Protein AF-A0AAJ6XM00-F1 (afdb_monomer)

InterPro domains:
  IPR003245 Phytocyanin domain [PF02298] (102-185)
  IPR003245 Phytocyanin domain [PS51485] (92-193)
  IPR008972 Cupredoxin [G3DSA:2.60.40.420] (90-197)
  IPR008972 Cupredoxin [SSF49503] (90-191)
  IPR028871 Blue (type 1) copper protein, binding site [PS00196] (169-185)
  IPR039391 Phytocyanin-like [PTHR33021] (90-208)
  IPR041845 Mavicyanin [cd11014] (92-192)

Radius of gyration: 43.4 Å; Cα contacts (8 Å, |Δi|>4): 226; chains: 1; bounding box: 78×92×124 Å

Foldseek 3Di:
DDDDPDDPDDDDDDDPPDPVVVVVVVVVVVVVVVVVVVPDDPPDVVPVVVVPDPPVCVVVVVVVVVVVVVVVVVVVVVVVVVVVPDDDDDAAEAQQQPPVFQFLPLPDQQAVVQVVDAAAAFHKYWGAADLVQWWKFWADPVCLVVVPRPDGPDIGRPRGDMDGRHDAAKIKMATNHPCSSVSNSIHIHGYDHDDPPPPDDDDDDDDDDDDDDDDDDDDDDDDDDDDDDDDDDDDD

Solvent-accessible surface area (backbone atoms only — not comparable to full-atom values): 15067 Å² total; per-residue (Å²): 144,78,87,78,96,78,67,85,73,89,80,84,84,89,74,97,75,55,80,66,61,62,53,52,57,57,51,54,52,52,51,55,52,52,57,53,61,74,66,60,71,87,72,55,80,75,62,64,64,66,80,73,52,59,80,83,47,53,65,54,53,52,50,51,50,51,50,52,51,50,50,50,51,51,51,52,52,50,53,53,51,54,55,72,70,52,77,85,84,78,65,51,78,42,53,43,57,57,95,75,24,54,58,52,82,69,85,59,61,37,60,64,59,38,71,76,55,87,46,31,61,56,17,33,41,34,40,37,38,62,45,92,75,43,41,44,27,34,35,52,70,70,30,52,77,69,57,50,60,86,78,48,80,42,79,46,62,79,29,67,39,76,46,72,36,76,57,75,44,78,46,32,37,31,27,63,44,90,65,28,28,80,52,47,23,40,39,64,44,65,23,41,81,77,74,81,72,76,71,75,76,85,75,82,79,86,75,87,84,83,91,80,84,90,86,88,83,83,90,82,83,89,88,88,90,88,86,82,95,80,90,83,86,83,85,130

Sequence (236 aa):
MDYVKKNIQIRKSVSLKNPDYIRTINTGYLRRFISQIHSSKPKNSLSVLSLYAPAFLQPIFIVFRAIMANLRKTILAVSFLATALCGVSMATVYQVGDSAGWTSMGQVDYQDWAANKNFHGGDSLVFNYNNQFHNVKQVTHQDFESCNATSPIATYTNGSDTVTLEKLGHFYFICGYPGHCQAGQKIDILVTPATSKLSPAPLSQISPSSASTLSSSNLSWASGVLLAICLSGFCY

pLDDT: mean 73.36, std 23.85, range [32.28, 98.88]

Organism: Populus euphratica (NCBI:txid75702)

Secondary structure (DSSP, 8-state):
-------S-----S----HHHHHHHHHHHHHHHHHHHHH---S-HHHHTTTTS-TTTHHHHHHHHHHHHHHHHHHHHHHHHHHHHS--PPPPEEETTTTT-S-SSS---HHHHHHT--EETT-EEEEE--TTT--EEEE-HHHHHHT--SS-SEEE-SSEEEEE--SSEEEEEE--STTTTTTT-EEEEEEE------PPP------------------------------S----

Structure (mmCIF, N/CA/C/O backbone):
data_AF-A0AAJ6XM00-F1
#
_entry.id   AF-A0AAJ6XM00-F1
#
loop_
_atom_site.group_PDB
_atom_site.id
_atom_site.type_symbol
_atom_site.label_atom_id
_atom_site.label_alt_id
_atom_site.label_comp_id
_atom_site.label_asym_id
_atom_site.label_entity_id
_atom_site.label_seq_id
_atom_site.pdbx_PDB_ins_code
_atom_site.Cartn_x
_atom_site.Cartn_y
_atom_site.Cartn_z
_atom_site.occupancy
_atom_site.B_iso_or_equiv
_atom_site.auth_seq_id
_atom_site.auth_comp_id
_atom_site.auth_asym_id
_atom_site.auth_atom_id
_atom_site.pdbx_PDB_model_num
ATOM 1 N N . MET A 1 1 ? -58.245 39.992 106.323 1.00 44.84 1 MET A N 1
ATOM 2 C CA . MET A 1 1 ? -58.512 38.898 107.271 1.00 44.84 1 MET A CA 1
ATOM 3 C C . MET A 1 1 ? -58.334 37.547 106.609 1.00 44.84 1 MET A C 1
ATOM 5 O O . MET A 1 1 ? -59.268 37.025 106.032 1.00 44.84 1 MET A O 1
ATOM 9 N N . ASP A 1 2 ? -57.182 36.903 106.645 1.00 48.53 2 ASP A N 1
ATOM 10 C CA . ASP A 1 2 ? -55.802 37.327 106.859 1.00 48.53 2 ASP A CA 1
ATOM 11 C C . ASP A 1 2 ? -54.976 36.039 106.917 1.00 48.53 2 ASP A C 1
ATOM 13 O O . ASP A 1 2 ? -55.429 35.023 107.434 1.00 48.53 2 ASP A O 1
ATOM 17 N N . TYR A 1 3 ? -53.727 36.163 106.481 1.00 34.53 3 TYR A N 1
ATOM 18 C CA . TYR A 1 3 ? -52.585 35.417 107.000 1.00 34.53 3 TYR A CA 1
ATOM 19 C C . TYR A 1 3 ? -52.225 34.032 106.401 1.00 34.53 3 TYR A C 1
ATOM 21 O O . TYR A 1 3 ? -52.836 33.010 106.680 1.00 34.53 3 TYR A O 1
ATOM 29 N N . VAL A 1 4 ? -51.049 34.037 105.735 1.00 46.56 4 VAL A N 1
ATOM 30 C CA . VAL A 1 4 ? -50.050 32.945 105.581 1.00 46.56 4 VAL A CA 1
ATOM 31 C C . VAL A 1 4 ? -50.289 31.985 104.390 1.00 46.56 4 VAL A C 1
ATOM 33 O O . VAL A 1 4 ? -51.011 31.016 104.519 1.00 46.56 4 VAL A O 1
ATOM 36 N N . LYS A 1 5 ? -49.694 32.069 103.183 1.00 53.28 5 LYS A N 1
ATOM 37 C CA . LYS A 1 5 ? -48.451 32.688 102.665 1.00 53.28 5 LYS A CA 1
ATOM 38 C C . LYS A 1 5 ? -47.251 32.598 103.612 1.00 53.28 5 LYS A C 1
ATOM 40 O O . LYS A 1 5 ? -46.681 33.610 104.004 1.00 53.28 5 LYS A O 1
ATOM 45 N N . LYS A 1 6 ? -46.860 31.375 103.983 1.00 46.22 6 LYS A N 1
ATOM 46 C CA . LYS A 1 6 ? -45.544 31.076 104.574 1.00 46.22 6 LYS A CA 1
ATOM 47 C C . LYS A 1 6 ? -45.287 29.571 104.526 1.00 46.22 6 LYS A C 1
ATOM 49 O O . LYS A 1 6 ? -46.193 28.791 104.786 1.00 46.22 6 LYS A O 1
ATOM 54 N N . ASN A 1 7 ? -44.041 29.217 104.229 1.00 36.25 7 ASN A N 1
ATOM 55 C CA . ASN A 1 7 ? -43.418 27.891 104.353 1.00 36.25 7 ASN A CA 1
ATOM 56 C C . ASN A 1 7 ? -43.187 27.105 103.050 1.00 36.25 7 ASN A C 1
ATOM 58 O O . ASN A 1 7 ? -42.886 25.918 103.072 1.00 36.25 7 ASN A O 1
ATOM 62 N N . ILE A 1 8 ? -43.120 27.827 101.926 1.00 48.31 8 ILE A N 1
ATOM 63 C CA . ILE A 1 8 ? -41.886 27.791 101.120 1.00 48.31 8 ILE A CA 1
ATOM 64 C C . ILE A 1 8 ? -40.797 28.463 101.976 1.00 48.31 8 ILE A C 1
ATOM 66 O O . ILE A 1 8 ? -41.063 29.543 102.503 1.00 48.31 8 ILE A O 1
ATOM 70 N N . GLN A 1 9 ? -39.603 27.853 102.070 1.00 39.31 9 GLN A N 1
ATOM 71 C CA . GLN A 1 9 ? -38.507 28.107 103.040 1.00 39.31 9 GLN A CA 1
ATOM 72 C C . GLN A 1 9 ? -38.760 27.328 104.353 1.00 39.31 9 GLN A C 1
ATOM 74 O O . GLN A 1 9 ? -39.794 27.514 104.971 1.00 39.31 9 GLN A O 1
ATOM 79 N N . ILE A 1 10 ? -37.904 26.437 104.872 1.00 37.50 10 ILE A N 1
ATOM 80 C CA . ILE A 1 10 ? -36.479 26.603 105.203 1.00 37.50 10 ILE A CA 1
ATOM 81 C C . ILE A 1 10 ? -35.834 25.203 105.420 1.00 37.50 10 ILE A C 1
ATOM 83 O O . ILE A 1 10 ? -36.462 24.312 105.983 1.00 37.50 10 ILE A O 1
ATOM 87 N N . ARG A 1 11 ? -34.537 25.103 105.066 1.00 45.91 11 ARG A N 1
ATOM 88 C CA . ARG A 1 11 ? -33.510 24.042 105.276 1.00 45.91 11 ARG A CA 1
ATOM 89 C C . ARG A 1 11 ? -33.264 23.086 104.095 1.00 45.91 11 ARG A C 1
ATOM 9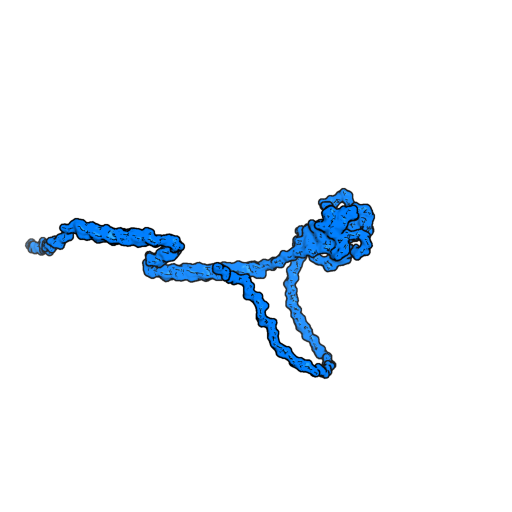1 O O . ARG A 1 11 ? -33.491 21.890 104.175 1.00 45.91 11 ARG A O 1
ATOM 98 N N . LYS A 1 12 ? -32.855 23.577 102.919 1.00 42.84 12 LYS A N 1
ATOM 99 C CA . LYS A 1 12 ? -31.436 23.722 102.496 1.00 42.84 12 LYS A CA 1
ATOM 100 C C . LYS A 1 12 ? -30.345 23.422 103.548 1.00 42.84 12 LYS A C 1
ATOM 102 O O . LYS A 1 12 ? -30.422 23.862 104.688 1.00 42.84 12 LYS A O 1
ATOM 107 N N . SER A 1 13 ? -29.253 22.836 103.044 1.00 44.47 13 SER A N 1
ATOM 108 C CA . SER A 1 13 ? -27.861 22.859 103.538 1.00 44.47 13 SER A CA 1
ATOM 109 C C . SER A 1 13 ? -27.383 21.799 104.546 1.00 44.47 13 SER A C 1
ATOM 111 O O . SER A 1 13 ? -27.153 22.090 105.710 1.00 44.47 13 SER A O 1
ATOM 113 N N . VAL A 1 14 ? -27.051 20.612 104.025 1.00 47.00 14 VAL A N 1
ATOM 114 C CA . VAL A 1 14 ? -25.787 19.918 104.350 1.00 47.00 14 VAL A CA 1
ATOM 115 C C . VAL A 1 14 ? -25.099 19.638 103.005 1.00 47.00 14 VAL A C 1
ATOM 117 O O . VAL A 1 14 ? -25.478 18.744 102.266 1.00 47.00 14 VAL A O 1
ATOM 120 N N . SER A 1 15 ? -24.415 20.646 102.468 1.00 41.31 15 SER A N 1
ATOM 121 C CA . SER A 1 15 ? -22.947 20.744 102.453 1.00 41.31 15 SER A CA 1
ATOM 122 C C . SER A 1 15 ? -22.282 20.019 101.268 1.00 41.31 15 SER A C 1
ATOM 124 O O . SER A 1 15 ? -21.417 19.167 101.424 1.00 41.31 15 SER A O 1
ATOM 126 N N . LEU A 1 16 ? -22.630 20.452 100.049 1.00 47.09 16 LEU A N 1
ATOM 127 C CA . LEU A 1 16 ? -21.717 20.454 98.898 1.00 47.09 16 LEU A CA 1
ATOM 128 C C . LEU A 1 16 ? -20.691 21.587 99.103 1.00 47.09 16 LEU A C 1
ATOM 130 O O . LEU A 1 16 ? -20.734 22.616 98.434 1.00 47.09 16 LEU A O 1
ATOM 134 N N . LYS A 1 17 ? -19.826 21.457 100.110 1.00 45.97 17 LYS A N 1
ATOM 135 C CA . LYS A 1 17 ? -18.728 22.398 100.387 1.00 45.97 17 LYS A CA 1
ATOM 136 C C . LYS A 1 17 ? -17.449 21.633 100.712 1.00 45.97 17 LYS A C 1
ATOM 138 O O . LYS A 1 17 ? -16.824 21.853 101.740 1.00 45.97 17 LYS A O 1
ATOM 143 N N . ASN A 1 18 ? -17.053 20.740 99.810 1.00 37.59 18 ASN A N 1
ATOM 144 C CA . ASN A 1 18 ? -15.669 20.295 99.764 1.00 37.59 18 ASN A CA 1
ATOM 145 C C . ASN A 1 18 ? -15.106 20.527 98.346 1.00 37.59 18 ASN A C 1
ATOM 147 O O . ASN A 1 18 ? -15.470 19.786 97.427 1.00 37.59 18 ASN A O 1
ATOM 151 N N . PRO A 1 19 ? -14.282 21.573 98.128 1.00 51.53 19 PRO A N 1
ATOM 152 C CA . PRO A 1 19 ? -13.712 21.879 96.813 1.00 51.53 19 PRO A CA 1
ATOM 153 C C . PRO A 1 19 ? -12.776 20.777 96.280 1.00 51.53 19 PRO A C 1
ATOM 155 O O . PRO A 1 19 ? -12.539 20.725 95.071 1.00 51.53 19 PRO A O 1
ATOM 158 N N . ASP A 1 20 ? -12.325 19.847 97.128 1.00 51.41 20 ASP A N 1
ATOM 159 C CA . ASP A 1 20 ? -11.473 18.723 96.719 1.00 51.41 20 ASP A CA 1
ATOM 160 C C . ASP A 1 20 ? -12.256 17.555 96.093 1.00 51.41 20 ASP A C 1
ATOM 162 O O . ASP A 1 20 ? -11.718 16.800 95.275 1.00 51.41 20 ASP A O 1
ATOM 166 N N . TYR A 1 21 ? -13.560 17.438 96.373 1.00 43.81 21 TYR A N 1
ATOM 167 C CA . TYR A 1 21 ? -14.388 16.358 95.823 1.00 43.81 21 TYR A CA 1
ATOM 168 C C . TYR A 1 21 ? -14.750 16.592 94.344 1.00 43.81 21 TYR A C 1
ATOM 170 O O . TYR A 1 21 ? -14.670 15.680 93.523 1.00 43.81 21 TYR A O 1
ATOM 178 N N . ILE A 1 22 ? -15.049 17.838 93.957 1.00 48.94 22 ILE A N 1
ATOM 179 C CA . ILE A 1 22 ? -15.366 18.194 92.559 1.00 48.94 22 ILE A CA 1
ATOM 180 C C . ILE A 1 22 ? -14.096 18.250 91.686 1.00 48.94 22 ILE A C 1
ATOM 182 O O . ILE A 1 22 ? -14.141 17.924 90.496 1.00 48.94 22 ILE A O 1
ATOM 186 N N . ARG A 1 23 ? -12.935 18.583 92.269 1.00 49.94 23 ARG A N 1
ATOM 187 C CA . ARG A 1 23 ? -11.647 18.601 91.552 1.00 49.94 23 ARG A CA 1
ATOM 188 C C . ARG A 1 23 ? -11.161 17.192 91.181 1.00 49.94 23 ARG A C 1
ATOM 190 O O . ARG A 1 23 ? -10.589 17.011 90.105 1.00 49.94 23 ARG A O 1
ATOM 197 N N . THR A 1 24 ? -11.440 16.192 92.015 1.00 50.72 24 THR A N 1
ATOM 198 C CA . THR A 1 24 ? -10.990 14.803 91.803 1.00 50.72 24 THR A CA 1
ATOM 199 C C . THR A 1 24 ? -11.795 14.079 90.714 1.00 50.72 24 THR A C 1
ATOM 201 O O . THR A 1 24 ? -11.227 13.337 89.911 1.00 50.72 24 THR A O 1
ATOM 204 N N . ILE A 1 25 ? -13.101 14.353 90.599 1.00 52.31 25 ILE A N 1
ATOM 205 C CA . ILE A 1 25 ? -13.968 13.731 89.580 1.00 52.31 25 ILE A CA 1
ATOM 206 C C . ILE A 1 25 ? -13.664 14.289 88.180 1.00 52.31 25 ILE A C 1
ATOM 208 O O . ILE A 1 25 ? -13.526 13.522 87.226 1.00 52.31 25 ILE A O 1
ATOM 212 N N . ASN A 1 26 ? -13.469 15.608 88.058 1.00 51.19 26 ASN A N 1
ATOM 213 C CA . ASN A 1 26 ? -13.170 16.236 86.766 1.00 51.19 26 ASN A CA 1
ATOM 214 C C . ASN A 1 26 ? -11.767 15.902 86.238 1.00 51.19 26 ASN A C 1
ATOM 216 O O . ASN A 1 26 ? -11.587 15.766 85.034 1.00 51.19 26 ASN A O 1
ATOM 220 N N . THR A 1 27 ? -10.762 15.731 87.098 1.00 56.62 27 THR A N 1
ATOM 221 C CA . THR A 1 27 ? -9.387 15.459 86.636 1.00 56.62 27 THR A CA 1
ATOM 222 C C . THR A 1 27 ? -9.139 13.982 86.329 1.00 56.62 27 THR A C 1
ATOM 224 O O . THR A 1 27 ? -8.449 13.677 85.357 1.00 56.62 27 THR A O 1
ATOM 227 N N . GLY A 1 28 ? -9.729 13.053 87.089 1.00 56.75 28 GLY A N 1
ATOM 228 C CA . GLY A 1 28 ? -9.565 11.613 86.859 1.00 56.75 28 GLY A CA 1
ATOM 229 C C . GLY A 1 28 ? -10.284 11.112 85.604 1.00 56.75 28 GLY A C 1
ATOM 230 O O . GLY A 1 28 ? -9.716 10.333 84.834 1.00 56.75 28 GLY A O 1
ATOM 231 N N . TYR A 1 29 ? -11.509 11.591 85.365 1.00 57.03 29 TYR A N 1
ATOM 232 C CA . TYR A 1 29 ? -12.313 11.170 84.217 1.00 57.03 29 TYR A CA 1
ATOM 233 C C . TYR A 1 29 ? -11.761 11.743 82.908 1.00 57.03 29 TYR A C 1
ATOM 235 O O . TYR A 1 29 ? -11.543 11.005 81.949 1.00 57.03 29 TYR A O 1
ATOM 243 N N . LEU A 1 30 ? -11.419 13.035 82.899 1.00 59.28 30 LEU A N 1
ATOM 244 C CA . LEU A 1 30 ? -10.865 13.704 81.723 1.00 59.28 30 LEU A CA 1
ATOM 245 C C . LEU A 1 30 ? -9.462 13.178 81.373 1.00 59.28 30 LEU A C 1
ATOM 247 O O . LEU A 1 30 ? -9.158 12.980 80.200 1.00 59.28 30 LEU A O 1
ATOM 251 N N . ARG A 1 31 ? -8.623 12.860 82.372 1.00 63.94 31 ARG A N 1
ATOM 252 C CA . ARG A 1 31 ? -7.288 12.279 82.137 1.00 63.94 31 ARG A CA 1
ATOM 253 C C . ARG A 1 31 ? -7.371 10.847 81.590 1.00 63.94 31 ARG A C 1
ATOM 255 O O . ARG A 1 31 ? -6.599 10.508 80.696 1.00 63.94 31 ARG A O 1
ATOM 262 N N . ARG A 1 32 ? -8.325 10.024 82.052 1.00 62.31 32 ARG A N 1
ATOM 263 C CA . ARG A 1 32 ? -8.580 8.692 81.463 1.00 62.31 32 ARG A CA 1
ATOM 264 C C . ARG A 1 32 ? -9.149 8.786 80.046 1.00 62.31 32 ARG A C 1
ATOM 266 O O . ARG A 1 32 ? -8.755 7.997 79.193 1.00 62.31 32 ARG A O 1
ATOM 273 N N . PHE A 1 33 ? -10.003 9.772 79.780 1.00 62.88 33 PHE A N 1
ATOM 274 C CA . PHE A 1 33 ? -10.585 10.005 78.458 1.00 62.88 33 PHE A CA 1
ATOM 275 C C . PHE A 1 33 ? -9.532 10.469 77.435 1.00 62.88 33 PHE A C 1
ATOM 277 O O . PHE A 1 33 ? -9.423 9.901 76.352 1.00 62.88 33 PHE A O 1
ATOM 284 N N . ILE A 1 34 ? -8.671 11.423 77.805 1.00 61.34 34 ILE A N 1
ATOM 285 C CA . ILE A 1 34 ? -7.586 11.920 76.939 1.00 61.34 34 ILE A CA 1
ATOM 286 C C . ILE A 1 34 ? -6.504 10.846 76.720 1.00 61.34 34 ILE A C 1
ATOM 288 O O . ILE A 1 34 ? -5.998 10.703 75.606 1.00 61.34 34 ILE A O 1
ATOM 292 N N . SER A 1 35 ? -6.188 10.037 77.740 1.00 61.22 35 SER A N 1
ATOM 293 C CA . SER A 1 35 ? -5.230 8.927 77.611 1.00 61.22 35 SER A CA 1
ATOM 294 C C . SER A 1 35 ? -5.720 7.807 76.684 1.00 61.22 35 SER A C 1
ATOM 296 O O . SER A 1 35 ? -4.895 7.122 76.084 1.00 61.22 35 SER A O 1
ATOM 298 N N . GLN A 1 36 ? -7.037 7.616 76.553 1.00 55.56 36 GLN A N 1
ATOM 299 C CA . GLN A 1 36 ? -7.623 6.660 75.606 1.00 55.56 36 GLN A CA 1
ATOM 300 C C . GLN A 1 36 ? -7.550 7.174 74.159 1.00 55.56 36 GLN A C 1
ATOM 302 O O . GLN A 1 36 ? -7.214 6.407 73.260 1.00 55.56 36 GLN A O 1
ATOM 307 N N . ILE A 1 37 ? -7.751 8.479 73.937 1.00 56.84 37 ILE A N 1
ATOM 308 C CA . ILE A 1 37 ? -7.668 9.097 72.601 1.00 56.84 37 ILE A CA 1
ATOM 309 C C . ILE A 1 37 ? -6.232 9.085 72.047 1.00 56.84 37 ILE A C 1
ATOM 311 O O . ILE A 1 37 ? -6.033 8.855 70.857 1.00 56.84 37 ILE A O 1
ATOM 315 N N . HIS A 1 38 ? -5.217 9.281 72.894 1.00 56.19 38 HIS A N 1
ATOM 316 C CA . HIS A 1 38 ? -3.816 9.309 72.443 1.00 56.19 38 HIS A CA 1
ATOM 317 C C . HIS A 1 38 ? -3.221 7.918 72.139 1.00 56.19 38 HIS A C 1
ATOM 319 O O . HIS A 1 38 ? -2.194 7.828 71.471 1.00 56.19 38 HIS A O 1
ATOM 325 N N . SER A 1 39 ? -3.850 6.831 72.608 1.00 53.19 39 SER A N 1
ATOM 326 C CA . SER A 1 39 ? -3.365 5.452 72.408 1.00 53.19 39 SER A CA 1
ATOM 327 C C . SER A 1 39 ? -3.911 4.799 71.126 1.00 53.19 39 SER A C 1
ATOM 329 O O . SER A 1 39 ? -3.318 3.863 70.580 1.00 53.19 39 SER A O 1
ATOM 331 N N . SER A 1 40 ? -5.019 5.309 70.578 1.00 48.50 40 SER A N 1
ATOM 332 C CA . SER A 1 40 ? -5.577 4.819 69.318 1.00 48.50 40 SER A CA 1
ATOM 333 C C . SER A 1 40 ? -4.800 5.378 68.122 1.00 48.50 40 SER A C 1
ATOM 335 O O . SER A 1 40 ? -5.100 6.454 67.608 1.00 48.50 40 SER A O 1
ATOM 337 N N . LYS A 1 41 ? -3.793 4.632 67.654 1.00 54.91 41 LYS A N 1
ATOM 338 C CA . LYS A 1 41 ? -3.150 4.870 66.349 1.00 54.91 41 LYS A CA 1
ATOM 339 C C . LYS A 1 41 ? -4.220 4.932 65.240 1.00 54.91 41 LYS A C 1
ATOM 341 O O . LYS A 1 41 ? -5.137 4.105 65.270 1.00 54.91 41 LYS A O 1
ATOM 346 N N . PRO A 1 42 ? -4.103 5.823 64.236 1.00 48.81 42 PRO A N 1
ATOM 347 C CA . PRO A 1 42 ? -5.091 5.962 63.172 1.00 48.81 42 PRO A CA 1
ATOM 348 C C . PRO A 1 42 ? -4.986 4.782 62.199 1.00 48.81 42 PRO A C 1
ATOM 350 O O . PRO A 1 42 ? -4.410 4.879 61.121 1.00 48.81 42 PRO A O 1
ATOM 353 N N . LYS A 1 43 ? -5.544 3.633 62.582 1.00 53.81 43 LYS A N 1
ATOM 354 C CA . LYS A 1 43 ? -5.897 2.585 61.630 1.00 53.81 43 LYS A CA 1
ATOM 355 C C . LYS A 1 43 ? -7.231 2.997 61.023 1.00 53.81 43 LYS A C 1
ATOM 357 O O . LYS A 1 43 ? -8.262 2.873 61.672 1.00 53.81 43 LYS A O 1
ATOM 362 N N . ASN A 1 44 ? -7.158 3.523 59.803 1.00 48.81 44 ASN A N 1
ATOM 363 C CA . ASN A 1 44 ? -8.259 3.726 58.864 1.00 48.81 44 ASN A CA 1
ATOM 364 C C . ASN A 1 44 ? -9.409 4.559 59.466 1.00 48.81 44 ASN A C 1
ATOM 366 O O . ASN A 1 44 ? -10.306 4.032 60.119 1.00 48.81 44 ASN A O 1
ATOM 370 N N . SER A 1 45 ? -9.411 5.875 59.229 1.00 51.84 45 SER A N 1
ATOM 371 C CA . SER A 1 45 ? -10.347 6.845 59.839 1.00 51.84 45 SER A CA 1
ATOM 372 C C . SER A 1 45 ? -11.844 6.511 59.693 1.00 51.84 45 SER A C 1
ATOM 374 O O . SER A 1 45 ? -12.665 7.032 60.443 1.00 51.84 45 SER A O 1
ATOM 376 N N . LEU A 1 46 ? -12.212 5.591 58.799 1.00 51.91 46 LEU A N 1
ATOM 377 C CA . LEU A 1 46 ? -13.578 5.103 58.618 1.00 51.91 46 LEU A CA 1
ATOM 378 C C . LEU A 1 46 ? -14.047 4.087 59.679 1.00 51.91 46 LEU A C 1
ATOM 380 O O . LEU A 1 46 ? -15.255 3.933 59.851 1.00 51.91 46 LEU A O 1
ATOM 384 N N . SER A 1 47 ? -13.155 3.392 60.400 1.00 52.88 47 SER A N 1
ATOM 385 C CA . SER A 1 47 ? -13.579 2.405 61.415 1.00 52.88 47 SER A CA 1
ATOM 386 C C . SER A 1 47 ? -13.943 3.030 62.762 1.00 52.88 47 SER A C 1
ATOM 388 O O . SER A 1 47 ? -14.867 2.559 63.425 1.00 52.88 47 SER A O 1
ATOM 390 N N . VAL A 1 48 ? -13.266 4.113 63.153 1.00 50.88 48 VAL A N 1
ATOM 391 C CA . VAL A 1 48 ? -13.418 4.706 64.496 1.00 50.88 48 VAL A CA 1
ATOM 392 C C . VAL A 1 48 ? -14.688 5.559 64.608 1.00 50.88 48 VAL A C 1
ATOM 394 O O . VAL A 1 48 ? -15.342 5.557 65.647 1.00 50.88 48 VAL A O 1
ATOM 397 N N . LEU A 1 49 ? -15.119 6.196 63.513 1.00 52.38 49 LEU A N 1
ATOM 398 C CA . LEU A 1 49 ? -16.372 6.965 63.457 1.00 52.38 49 LEU A CA 1
ATOM 399 C C . LEU A 1 49 ? -17.640 6.105 63.637 1.00 52.38 49 LEU A C 1
ATOM 401 O O . LEU A 1 49 ? -18.694 6.647 63.955 1.00 52.38 49 LEU A O 1
ATOM 405 N N . SER A 1 50 ? -17.562 4.777 63.479 1.00 54.81 50 SER A N 1
ATOM 406 C CA . SER A 1 50 ? -18.733 3.897 63.634 1.00 54.81 50 SER A CA 1
ATOM 407 C C . SER A 1 50 ? -19.070 3.540 65.088 1.00 54.81 50 SER A C 1
ATOM 409 O O . SER A 1 50 ? -20.207 3.171 65.374 1.00 54.81 50 SER A O 1
ATOM 411 N N . LEU A 1 51 ? -18.112 3.679 66.014 1.00 52.41 51 LEU A N 1
ATOM 412 C CA . LEU A 1 51 ? -18.247 3.225 67.407 1.00 52.41 51 LEU A CA 1
ATOM 413 C C . LEU A 1 51 ? -18.924 4.250 68.336 1.00 52.41 51 LEU A C 1
ATOM 415 O O . LEU A 1 51 ? -19.322 3.891 69.439 1.00 52.41 51 LEU A O 1
ATOM 419 N N . TYR A 1 52 ? -19.098 5.496 67.883 1.00 54.09 52 TYR A N 1
ATOM 420 C CA . TYR A 1 52 ? -19.731 6.586 68.646 1.00 54.09 52 TYR A CA 1
ATOM 421 C C . TYR A 1 52 ? -20.902 7.245 67.910 1.00 54.09 52 TYR A C 1
ATOM 423 O O . TYR A 1 52 ? -21.331 8.345 68.259 1.00 54.09 52 TYR A O 1
ATOM 431 N N . ALA A 1 53 ? -21.443 6.587 66.887 1.00 54.91 53 ALA A N 1
ATOM 432 C CA . ALA A 1 53 ? -22.704 7.015 66.312 1.00 54.91 53 ALA A CA 1
ATOM 433 C C . ALA A 1 53 ? -23.834 6.666 67.303 1.00 54.91 53 ALA A C 1
ATOM 435 O O . ALA A 1 53 ? -23.922 5.501 67.702 1.00 54.91 53 ALA A O 1
ATOM 436 N N . PRO A 1 54 ? -24.698 7.614 67.722 1.00 61.78 54 PRO A N 1
ATOM 437 C CA . PRO A 1 54 ? -25.872 7.289 68.528 1.00 61.78 54 PRO A CA 1
ATOM 438 C C . PRO A 1 54 ? -26.644 6.137 67.875 1.00 61.78 54 PRO A C 1
ATOM 440 O O . PRO A 1 54 ? -26.743 6.088 66.650 1.00 61.78 54 PRO A O 1
ATOM 443 N N . ALA A 1 55 ? -27.180 5.208 68.675 1.00 60.81 55 ALA A N 1
ATOM 444 C CA . ALA A 1 55 ? -27.825 3.974 68.200 1.00 60.81 55 ALA A CA 1
ATOM 445 C C . ALA A 1 55 ? -28.892 4.206 67.106 1.00 60.81 55 ALA A C 1
ATOM 447 O O . ALA A 1 55 ? -29.137 3.340 66.273 1.00 60.81 55 ALA A O 1
ATOM 448 N N . PHE A 1 56 ? -29.458 5.411 67.049 1.00 63.00 56 PHE A N 1
ATOM 449 C CA . PHE A 1 56 ? -30.400 5.869 66.030 1.00 63.00 56 PHE A CA 1
ATOM 450 C C . PHE A 1 56 ? -29.802 6.069 64.620 1.00 63.00 56 PHE A C 1
ATOM 452 O O . PHE A 1 56 ? -30.549 6.091 63.647 1.00 63.00 56 PHE A O 1
ATOM 459 N N . LEU A 1 57 ? -28.477 6.174 64.471 1.00 59.31 57 LEU A N 1
ATOM 460 C CA . LEU A 1 57 ? -27.791 6.325 63.177 1.00 59.31 57 LEU A CA 1
ATOM 461 C C . LEU A 1 57 ? -27.287 4.995 62.593 1.00 59.31 57 LEU A C 1
ATOM 463 O O . LEU A 1 57 ? -27.027 4.915 61.395 1.00 59.31 57 LEU A O 1
ATOM 467 N N . GLN A 1 58 ? -27.179 3.937 63.403 1.00 68.75 58 GLN A N 1
ATOM 468 C CA . GLN A 1 58 ? -26.828 2.578 62.959 1.00 68.75 58 GLN A CA 1
ATOM 469 C C . GLN A 1 58 ? -27.671 2.076 61.765 1.00 68.75 58 GLN A C 1
ATOM 471 O O . GLN A 1 58 ? -27.072 1.627 60.783 1.00 68.75 58 GLN A O 1
ATOM 476 N N . PRO A 1 59 ? -29.018 2.190 61.761 1.00 70.81 59 PRO A N 1
ATOM 477 C CA . PRO A 1 59 ? -29.815 1.768 60.607 1.00 70.81 59 PRO A CA 1
ATOM 478 C C . PRO A 1 59 ? -29.505 2.595 59.351 1.00 70.81 59 PRO A C 1
ATOM 480 O O . PRO A 1 59 ? -29.453 2.042 58.255 1.00 70.81 59 PRO A O 1
ATOM 483 N N . ILE A 1 60 ? -29.207 3.890 59.501 1.00 73.31 60 ILE A N 1
ATOM 484 C CA . ILE A 1 60 ? -28.829 4.773 58.387 1.00 73.31 60 ILE A CA 1
ATOM 485 C C . ILE A 1 60 ? -27.485 4.339 57.786 1.00 73.31 60 ILE A C 1
ATOM 487 O O . ILE A 1 60 ? -27.368 4.239 56.568 1.00 73.31 60 ILE A O 1
ATOM 491 N N . PHE A 1 61 ? -26.484 4.010 58.610 1.00 72.62 61 PHE A N 1
ATOM 492 C CA . PHE A 1 61 ? -25.188 3.516 58.127 1.00 72.62 61 PHE A CA 1
ATOM 493 C C . PHE A 1 61 ? -25.291 2.164 57.406 1.00 72.62 61 PHE A C 1
ATOM 495 O O . PHE A 1 61 ? -24.587 1.946 56.417 1.00 72.62 61 PHE A O 1
ATOM 502 N N . ILE A 1 62 ? -26.166 1.263 57.865 1.00 72.44 62 ILE A N 1
ATOM 503 C CA . ILE A 1 62 ? -26.418 -0.033 57.215 1.00 72.44 62 ILE A CA 1
ATOM 504 C C . ILE A 1 62 ? -27.089 0.173 55.851 1.00 72.44 62 ILE A C 1
ATOM 506 O O . ILE A 1 62 ? -26.629 -0.388 54.855 1.00 72.44 62 ILE A O 1
ATOM 510 N N . VAL A 1 63 ? -28.114 1.029 55.785 1.00 74.62 63 VAL A N 1
ATOM 511 C CA . VAL A 1 63 ? -28.801 1.383 54.533 1.00 74.62 63 VAL A CA 1
ATOM 512 C C . VAL A 1 63 ? -27.841 2.074 53.565 1.00 74.62 63 VAL A C 1
ATOM 514 O O . VAL A 1 63 ? -27.773 1.689 52.403 1.00 74.62 63 VAL A O 1
ATOM 517 N N . PHE A 1 64 ? -27.016 3.012 54.037 1.00 75.44 64 PHE A N 1
ATOM 518 C CA . PHE A 1 64 ? -26.010 3.682 53.210 1.00 75.44 64 PHE A CA 1
ATOM 519 C C . PHE A 1 64 ? -24.976 2.695 52.649 1.00 75.44 64 PHE A C 1
ATOM 521 O O . PHE A 1 64 ? -24.667 2.734 51.461 1.00 75.44 64 PHE A O 1
ATOM 528 N N . ARG A 1 65 ? -24.483 1.745 53.457 1.00 77.19 65 ARG A N 1
ATOM 529 C CA . ARG A 1 65 ? -23.577 0.685 52.977 1.00 77.19 65 ARG A CA 1
ATOM 530 C C . ARG A 1 65 ? -24.243 -0.238 51.958 1.00 77.19 65 ARG A C 1
ATOM 532 O O . ARG A 1 65 ? -23.601 -0.585 50.969 1.00 77.19 65 ARG A O 1
ATOM 539 N N . ALA A 1 66 ? -25.503 -0.614 52.169 1.00 72.81 66 ALA A N 1
ATOM 540 C CA . ALA A 1 66 ? -26.262 -1.438 51.231 1.00 72.81 66 ALA A CA 1
ATOM 541 C C . ALA A 1 66 ? -26.510 -0.706 49.901 1.00 72.81 66 ALA A C 1
ATOM 543 O O . ALA A 1 66 ? -26.286 -1.279 48.836 1.00 72.81 66 ALA A O 1
ATOM 544 N N . ILE A 1 67 ? -26.877 0.579 49.955 1.00 77.44 67 ILE A N 1
ATOM 545 C CA . ILE A 1 67 ? -27.032 1.447 48.781 1.00 77.44 67 ILE A CA 1
ATOM 546 C C . ILE A 1 67 ? -25.704 1.547 48.027 1.00 77.44 67 ILE A C 1
ATOM 548 O O . ILE A 1 67 ? -25.664 1.263 46.835 1.00 77.44 67 ILE A O 1
ATOM 552 N N . MET A 1 68 ? -24.598 1.851 48.711 1.00 78.44 68 MET A N 1
ATOM 553 C CA . MET A 1 68 ? -23.272 1.948 48.086 1.00 78.44 68 MET A CA 1
ATOM 554 C C . MET A 1 68 ? -22.793 0.610 47.496 1.00 78.44 68 MET A C 1
ATOM 556 O O . MET A 1 68 ? -22.173 0.590 46.433 1.00 78.44 68 MET A O 1
ATOM 560 N N . ALA A 1 69 ? -23.101 -0.520 48.139 1.00 76.56 69 ALA A N 1
ATOM 561 C CA . ALA A 1 69 ? -22.781 -1.851 47.621 1.00 76.56 69 ALA A CA 1
ATOM 562 C C . ALA A 1 69 ? -23.602 -2.200 46.370 1.00 76.56 69 ALA A C 1
ATOM 564 O O . ALA A 1 69 ? -23.050 -2.745 45.413 1.00 76.56 69 ALA A O 1
ATOM 565 N N . ASN A 1 70 ? -24.892 -1.860 46.353 1.00 80.75 70 ASN A N 1
ATOM 566 C CA . ASN A 1 70 ? -25.757 -2.050 45.190 1.00 80.75 70 ASN A CA 1
ATOM 567 C C . ASN A 1 70 ? -25.343 -1.125 44.040 1.00 80.75 70 ASN A C 1
ATOM 569 O O . ASN A 1 70 ? -25.204 -1.600 42.920 1.00 80.75 70 ASN A O 1
ATOM 573 N N . LEU A 1 71 ? -25.018 0.143 44.319 1.00 82.38 71 LEU A N 1
ATOM 574 C CA . LEU A 1 71 ? -24.476 1.084 43.333 1.00 82.38 71 LEU A CA 1
ATOM 575 C C . LEU A 1 71 ? -23.175 0.566 42.708 1.00 82.38 71 LEU A C 1
ATOM 577 O O . LEU A 1 71 ? -23.047 0.560 41.488 1.00 82.38 71 LEU A O 1
ATOM 581 N N . ARG A 1 72 ? -22.232 0.060 43.514 1.00 85.25 72 ARG A N 1
ATOM 582 C CA . ARG A 1 72 ? -20.980 -0.526 43.007 1.00 85.25 72 ARG A CA 1
ATOM 583 C C . ARG A 1 72 ? -21.232 -1.740 42.109 1.00 85.25 72 ARG A C 1
ATOM 585 O O . ARG A 1 72 ? -20.587 -1.859 41.074 1.00 85.25 72 ARG A O 1
ATOM 592 N N . LYS A 1 73 ? -22.156 -2.629 42.486 1.00 83.94 73 LYS A N 1
ATOM 593 C CA . LYS A 1 73 ? -22.534 -3.795 41.668 1.00 83.94 73 LYS A CA 1
ATOM 594 C C . LYS A 1 73 ? -23.162 -3.369 40.343 1.00 83.94 73 LYS A C 1
ATOM 596 O O . LYS A 1 73 ? -22.774 -3.897 39.307 1.00 83.94 73 LYS A O 1
ATOM 601 N N . THR A 1 74 ? -24.068 -2.392 40.371 1.00 87.75 74 THR A N 1
ATOM 602 C CA . THR A 1 74 ? -24.698 -1.852 39.161 1.00 87.75 74 THR A CA 1
ATOM 603 C C . THR A 1 74 ? -23.670 -1.184 38.251 1.00 87.75 74 THR A C 1
ATOM 605 O O . THR A 1 74 ? -23.668 -1.457 37.058 1.00 87.75 74 THR A O 1
ATOM 608 N N . ILE A 1 75 ? -22.746 -0.382 38.795 1.00 90.12 75 ILE A N 1
ATOM 609 C CA . ILE A 1 75 ? -21.663 0.244 38.016 1.00 90.12 75 ILE A CA 1
ATOM 610 C C . ILE A 1 75 ? -20.783 -0.823 37.354 1.00 90.12 75 ILE A C 1
ATOM 612 O O . ILE A 1 75 ? -20.526 -0.736 36.160 1.00 90.12 75 ILE A O 1
ATOM 616 N N . LEU A 1 76 ? -20.364 -1.858 38.090 1.00 87.62 76 LEU A N 1
ATOM 617 C CA . LEU A 1 76 ? -19.554 -2.942 37.524 1.00 87.62 76 LEU A CA 1
ATOM 618 C C . LEU A 1 76 ? -20.304 -3.724 36.435 1.00 87.62 76 LEU A C 1
ATOM 620 O O . LEU A 1 76 ? -19.712 -4.048 35.408 1.00 87.62 76 LEU A O 1
ATOM 624 N N . ALA A 1 77 ? -21.599 -3.990 36.630 1.00 86.81 77 ALA A N 1
ATOM 625 C CA . ALA A 1 77 ? -22.435 -4.665 35.640 1.00 86.81 77 ALA A CA 1
ATOM 626 C C . ALA A 1 77 ? -22.613 -3.827 34.362 1.00 86.81 77 ALA A C 1
ATOM 628 O O . ALA A 1 77 ? -22.499 -4.362 33.261 1.00 86.81 77 ALA A O 1
ATOM 629 N N . VAL A 1 78 ? -22.833 -2.513 34.498 1.00 86.19 78 VAL A N 1
ATOM 630 C CA . VAL A 1 78 ? -22.940 -1.584 33.360 1.00 86.19 78 VAL A CA 1
ATOM 631 C C . VAL A 1 78 ? -21.605 -1.460 32.626 1.00 86.19 78 VAL A C 1
ATOM 633 O O . VAL A 1 78 ? -21.596 -1.526 31.400 1.00 86.19 78 VAL A O 1
ATOM 636 N N . SER A 1 79 ? -20.478 -1.353 33.337 1.00 83.06 79 SER A N 1
ATOM 637 C CA . SER A 1 79 ? -19.149 -1.320 32.711 1.00 83.06 79 SER A CA 1
ATOM 638 C C . SER A 1 79 ? -18.840 -2.606 31.940 1.00 83.06 79 SER A C 1
ATOM 640 O O . SER A 1 79 ? -18.343 -2.528 30.822 1.00 83.06 79 SER A O 1
ATOM 642 N N . PHE A 1 80 ? -19.178 -3.776 32.496 1.00 81.19 80 PHE A N 1
ATOM 643 C CA . PHE A 1 80 ? -18.994 -5.067 31.824 1.00 81.19 80 PHE A CA 1
ATOM 644 C C . PHE A 1 80 ? -19.863 -5.189 30.562 1.00 81.19 80 PHE A C 1
ATOM 646 O O . PHE A 1 80 ? -19.383 -5.616 29.510 1.00 81.19 80 PHE A O 1
ATOM 653 N N . LEU A 1 81 ? -21.125 -4.750 30.638 1.00 80.81 81 LEU A N 1
ATOM 654 C CA . LEU A 1 81 ? -22.034 -4.726 29.493 1.00 80.81 81 LEU A CA 1
ATOM 655 C C . LEU A 1 81 ? -21.556 -3.750 28.404 1.00 80.81 81 LEU A C 1
ATOM 657 O O . LEU A 1 81 ? -21.573 -4.099 27.228 1.00 80.81 81 LEU A O 1
ATOM 661 N N . ALA A 1 82 ? -21.068 -2.565 28.784 1.00 77.44 82 ALA A N 1
ATOM 662 C CA . ALA A 1 82 ? -20.533 -1.571 27.854 1.00 77.44 82 ALA A CA 1
ATOM 663 C C . ALA A 1 82 ? -19.296 -2.086 27.096 1.00 77.44 82 ALA A C 1
ATOM 665 O O . ALA A 1 82 ? -19.201 -1.896 25.887 1.00 77.44 82 ALA A O 1
ATOM 666 N N . THR A 1 83 ? -18.384 -2.802 27.765 1.00 70.69 83 THR A N 1
ATOM 667 C CA . THR A 1 83 ? -17.243 -3.442 27.087 1.00 70.69 83 THR A CA 1
ATOM 668 C C . THR A 1 83 ? -17.655 -4.583 26.162 1.00 70.69 83 THR A C 1
ATOM 670 O O . THR A 1 83 ? -17.018 -4.775 25.136 1.00 70.69 83 THR A O 1
ATOM 673 N N . ALA A 1 84 ? -18.728 -5.314 26.479 1.00 72.00 84 ALA A N 1
ATOM 674 C CA . ALA A 1 84 ? -19.247 -6.370 25.608 1.00 72.00 84 ALA A CA 1
ATOM 675 C C . ALA A 1 84 ? -19.944 -5.820 24.345 1.00 72.00 84 ALA A C 1
ATOM 677 O O . ALA A 1 84 ? -20.028 -6.517 23.337 1.00 72.00 84 ALA A O 1
ATOM 678 N N . LEU A 1 85 ? -20.436 -4.577 24.398 1.00 67.44 85 LEU A N 1
ATOM 679 C CA . LEU A 1 85 ? -21.078 -3.879 23.276 1.00 67.44 85 LEU A CA 1
ATOM 680 C C . LEU A 1 85 ? -20.069 -3.202 22.332 1.00 67.44 85 LEU A C 1
ATOM 682 O O . LEU A 1 85 ? -20.388 -2.970 21.167 1.00 67.44 85 LEU A O 1
ATOM 686 N N . CYS A 1 86 ? -18.853 -2.911 22.800 1.00 60.38 86 CYS A N 1
ATOM 687 C CA . CYS A 1 86 ? -17.764 -2.437 21.951 1.00 60.38 86 CYS A CA 1
ATOM 688 C C . CYS A 1 86 ? -17.039 -3.633 21.322 1.00 60.38 86 CYS A C 1
ATOM 690 O O . CYS A 1 86 ? -16.210 -4.278 21.960 1.00 60.38 86 CYS A O 1
ATOM 692 N N . GLY A 1 87 ? -17.334 -3.926 20.054 1.00 63.19 87 GLY A N 1
ATOM 693 C CA . GLY A 1 87 ? -16.549 -4.887 19.281 1.00 63.19 87 GLY A CA 1
ATOM 694 C C . GLY A 1 87 ? -15.088 -4.438 19.182 1.00 63.19 87 GLY A C 1
ATOM 695 O O . GLY A 1 87 ? -14.810 -3.280 18.873 1.00 63.19 87 GLY A O 1
ATOM 696 N N . VAL A 1 88 ? -14.149 -5.346 19.443 1.00 61.00 88 VAL A N 1
ATOM 697 C CA . VAL A 1 88 ? -12.720 -5.091 19.233 1.00 61.00 88 VAL A CA 1
ATOM 698 C C . VAL A 1 88 ? -12.445 -5.215 17.734 1.00 61.00 88 VAL A C 1
ATOM 700 O O . VAL A 1 88 ? -12.540 -6.311 17.183 1.00 61.00 88 VAL A O 1
ATOM 703 N N . SER A 1 89 ? -12.138 -4.110 17.050 1.00 68.94 89 SER A N 1
ATOM 704 C CA . SER A 1 89 ? -11.629 -4.161 15.676 1.00 68.94 89 SER A CA 1
ATOM 705 C C . SER A 1 89 ? -10.124 -4.410 15.713 1.00 68.94 89 SER A C 1
ATOM 707 O O . SER A 1 89 ? -9.380 -3.594 16.258 1.00 68.94 89 SER A O 1
ATOM 709 N N . MET A 1 90 ? -9.674 -5.526 15.142 1.00 77.44 90 MET A N 1
ATOM 710 C CA . MET A 1 90 ? -8.250 -5.820 14.985 1.00 77.44 90 MET A CA 1
ATOM 711 C C . MET A 1 90 ? -7.804 -5.381 13.591 1.00 77.44 90 MET A C 1
ATOM 713 O O . MET A 1 90 ? -8.401 -5.804 12.603 1.00 77.44 90 MET A O 1
ATOM 717 N N . ALA A 1 91 ? -6.767 -4.548 13.521 1.00 90.31 91 ALA A N 1
ATOM 718 C CA . ALA A 1 91 ? -6.085 -4.243 12.269 1.00 90.31 91 ALA A CA 1
ATOM 719 C C . ALA A 1 91 ? -5.322 -5.478 11.773 1.00 90.31 91 ALA A C 1
ATOM 721 O O . ALA A 1 91 ? -4.653 -6.163 12.554 1.00 90.31 91 ALA A O 1
ATOM 722 N N . THR A 1 92 ? -5.420 -5.756 10.478 1.00 95.12 92 THR A N 1
ATOM 723 C CA . THR A 1 92 ? -4.729 -6.862 9.812 1.00 95.12 92 THR A CA 1
ATOM 724 C C . THR A 1 92 ? -3.439 -6.371 9.169 1.00 95.12 92 THR A C 1
ATOM 726 O O . THR A 1 92 ? -3.377 -5.270 8.628 1.00 95.12 92 THR A O 1
ATOM 729 N N . VAL A 1 93 ? -2.400 -7.204 9.201 1.00 97.50 93 VAL A N 1
ATOM 730 C CA . VAL A 1 93 ? -1.128 -6.943 8.520 1.00 97.50 93 VAL A CA 1
ATOM 731 C C . VAL A 1 93 ? -1.006 -7.875 7.319 1.00 97.50 93 VAL A C 1
ATOM 733 O O . VAL A 1 93 ? -1.061 -9.095 7.471 1.00 97.50 93 VAL A O 1
ATOM 736 N N . TYR A 1 94 ? -0.809 -7.306 6.134 1.00 98.31 94 TYR A N 1
ATOM 737 C CA . TYR A 1 94 ? -0.665 -8.035 4.879 1.00 98.31 94 TYR A CA 1
ATOM 738 C C . TYR A 1 94 ? 0.766 -7.941 4.359 1.00 98.31 94 TYR A C 1
ATOM 740 O O . TYR A 1 94 ? 1.265 -6.849 4.098 1.00 98.31 94 TYR A O 1
ATOM 748 N N . GLN A 1 95 ? 1.416 -9.085 4.152 1.00 98.50 95 GLN A N 1
ATOM 749 C CA . GLN A 1 95 ? 2.711 -9.133 3.474 1.00 98.50 95 GLN A CA 1
ATOM 750 C C . GLN A 1 95 ? 2.492 -9.129 1.965 1.00 98.50 95 GLN A C 1
ATOM 752 O O . GLN A 1 95 ? 1.977 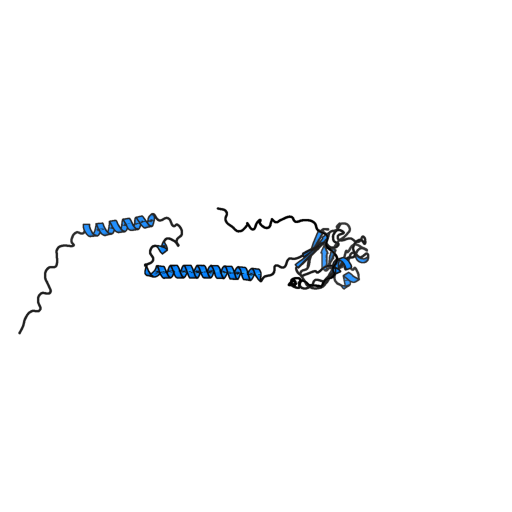-10.097 1.411 1.00 98.50 95 GLN A O 1
ATOM 757 N N . VAL A 1 96 ? 2.848 -8.033 1.300 1.00 98.56 96 VAL A N 1
ATOM 758 C CA . VAL A 1 96 ? 2.614 -7.861 -0.138 1.00 98.56 96 VAL A CA 1
ATOM 759 C C . VAL A 1 96 ? 3.392 -8.918 -0.920 1.00 98.56 96 VAL A C 1
ATOM 761 O O . VAL A 1 96 ? 4.612 -8.999 -0.801 1.00 98.56 96 VAL A O 1
ATOM 764 N N . GLY A 1 97 ? 2.681 -9.734 -1.705 1.00 97.81 97 GLY A N 1
ATOM 765 C CA . GLY A 1 97 ? 3.249 -10.878 -2.430 1.00 97.81 97 GLY A CA 1
ATOM 766 C C . GLY A 1 97 ? 3.560 -12.106 -1.565 1.00 97.81 97 GLY A C 1
ATOM 767 O O . GLY A 1 97 ? 4.252 -13.016 -2.021 1.00 97.81 97 GLY A O 1
ATOM 768 N N . ASP A 1 98 ? 3.061 -12.147 -0.328 1.00 97.12 98 ASP A N 1
ATOM 769 C CA . ASP A 1 98 ? 3.219 -13.253 0.620 1.00 97.12 98 ASP A CA 1
ATOM 770 C C . ASP A 1 98 ? 4.697 -13.670 0.772 1.00 97.12 98 ASP A C 1
ATOM 772 O O . ASP A 1 98 ? 5.544 -12.841 1.102 1.00 97.12 98 ASP A O 1
ATOM 776 N N . SER A 1 99 ? 5.042 -14.939 0.533 1.00 96.31 99 SER A N 1
ATOM 777 C CA . SER A 1 99 ? 6.423 -15.426 0.654 1.00 96.31 99 SER A CA 1
ATOM 778 C C . SER A 1 99 ? 7.367 -14.912 -0.435 1.00 96.31 99 SER A C 1
ATOM 780 O O . SER A 1 99 ? 8.579 -14.935 -0.237 1.00 96.31 99 SER A O 1
ATOM 782 N N . ALA A 1 100 ? 6.839 -14.491 -1.587 1.00 96.94 100 ALA A N 1
ATOM 783 C CA . ALA A 1 100 ? 7.648 -13.960 -2.684 1.00 96.94 100 ALA A CA 1
ATOM 784 C C . ALA A 1 100 ? 8.025 -12.483 -2.468 1.00 96.94 100 ALA A C 1
ATOM 786 O O . ALA A 1 100 ? 9.024 -12.016 -3.014 1.00 96.94 100 ALA A O 1
ATOM 787 N N . GLY A 1 101 ? 7.260 -11.763 -1.642 1.00 98.00 101 GLY A N 1
ATOM 788 C CA . GLY A 1 101 ? 7.513 -10.364 -1.318 1.00 98.00 101 GLY A CA 1
ATOM 789 C C . GLY A 1 101 ? 7.259 -9.414 -2.491 1.00 98.00 101 GLY A C 1
ATOM 790 O O . GLY A 1 101 ? 6.483 -9.696 -3.407 1.00 98.00 101 GLY A O 1
ATOM 791 N N . TRP A 1 102 ? 7.927 -8.261 -2.458 1.00 98.50 102 TRP A N 1
ATOM 792 C CA . TRP A 1 102 ? 7.839 -7.210 -3.469 1.00 98.50 102 TRP A CA 1
ATOM 793 C C . TRP A 1 102 ? 8.958 -7.354 -4.513 1.00 98.50 102 TRP A C 1
ATOM 795 O O . TRP A 1 102 ? 10.109 -7.001 -4.261 1.00 98.50 102 TRP A O 1
ATOM 805 N N . THR A 1 103 ? 8.628 -7.863 -5.703 1.00 97.56 103 THR A N 1
ATOM 806 C CA . THR A 1 103 ? 9.591 -8.271 -6.740 1.00 97.56 103 THR A CA 1
ATOM 807 C C . THR A 1 103 ? 9.078 -8.002 -8.160 1.00 97.56 103 THR A C 1
ATOM 809 O O . THR A 1 103 ? 7.875 -7.969 -8.403 1.00 97.56 103 THR A O 1
ATOM 812 N N . SER A 1 104 ? 9.997 -7.825 -9.113 1.00 95.38 104 SER A N 1
ATOM 813 C CA . SER A 1 104 ? 9.718 -7.702 -10.555 1.00 95.38 104 SER A CA 1
ATOM 814 C C . SER A 1 104 ? 9.980 -8.994 -11.341 1.00 95.38 104 SER A C 1
ATOM 816 O O . SER A 1 104 ? 9.882 -9.005 -12.563 1.00 95.38 104 SER A O 1
ATOM 818 N N . MET A 1 105 ? 10.294 -10.106 -10.666 1.00 92.31 105 MET A N 1
ATOM 819 C CA . MET A 1 105 ? 10.681 -11.374 -11.309 1.00 92.31 105 MET A CA 1
ATOM 820 C C . MET A 1 105 ? 9.510 -12.175 -11.920 1.00 92.31 105 MET A C 1
ATOM 822 O O . MET A 1 105 ? 9.680 -13.348 -12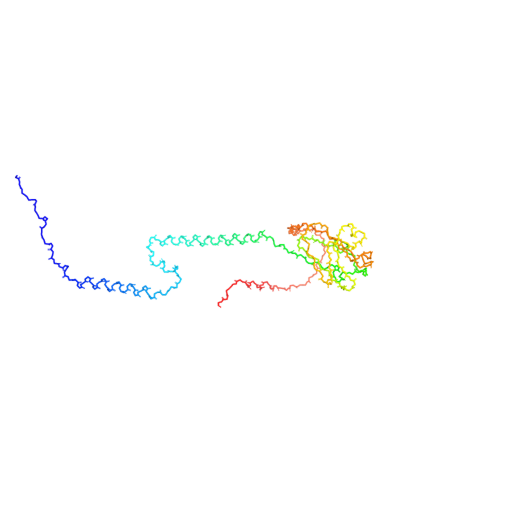.242 1.00 92.31 105 MET A O 1
ATOM 826 N N . GLY A 1 106 ? 8.313 -11.588 -12.047 1.00 83.69 106 GLY A N 1
ATOM 827 C CA . GLY A 1 106 ? 7.131 -12.255 -12.618 1.00 83.69 106 GLY A CA 1
ATOM 828 C C . GLY A 1 106 ? 6.578 -13.417 -11.782 1.00 83.69 106 GLY A C 1
ATOM 829 O O . GLY A 1 106 ? 5.812 -14.229 -12.286 1.00 83.69 106 GLY A O 1
ATOM 830 N N . GLN A 1 107 ? 6.978 -13.523 -10.512 1.00 83.88 107 GLN A N 1
ATOM 831 C CA . GLN A 1 107 ? 6.548 -14.595 -9.604 1.00 83.88 107 GLN A CA 1
ATOM 832 C C . GLN A 1 107 ? 5.185 -14.328 -8.952 1.00 83.88 107 GLN A C 1
ATOM 834 O O . GLN A 1 107 ? 4.576 -15.251 -8.418 1.00 83.88 107 GLN A O 1
ATOM 839 N N . VAL A 1 108 ? 4.736 -13.072 -8.954 1.00 94.94 108 VAL A N 1
ATOM 840 C CA . VAL A 1 108 ? 3.525 -12.624 -8.265 1.00 94.94 108 VAL A CA 1
ATOM 841 C C . VAL A 1 108 ? 2.680 -11.819 -9.235 1.00 94.94 108 VAL A C 1
ATOM 843 O O . VAL A 1 108 ? 3.155 -10.828 -9.788 1.00 94.94 108 VAL A O 1
ATOM 846 N N . ASP A 1 109 ? 1.422 -12.215 -9.388 1.00 96.81 109 ASP A N 1
ATOM 847 C CA . ASP A 1 109 ? 0.392 -11.330 -9.914 1.00 96.81 109 ASP A CA 1
ATOM 848 C C . ASP A 1 109 ? -0.181 -10.523 -8.742 1.00 96.81 109 ASP A C 1
ATOM 850 O O . ASP A 1 109 ? -0.904 -11.040 -7.887 1.00 96.81 109 ASP A O 1
ATOM 854 N N . TYR A 1 110 ? 0.208 -9.251 -8.650 1.00 98.31 110 TYR A N 1
ATOM 855 C CA . TYR A 1 110 ? -0.223 -8.389 -7.552 1.00 98.31 110 TYR A CA 1
ATOM 856 C C . TYR A 1 110 ? -1.697 -7.984 -7.643 1.00 98.31 110 TYR A C 1
ATOM 858 O O . TYR A 1 110 ? -2.281 -7.644 -6.611 1.00 98.31 110 TYR A O 1
ATOM 866 N N . GLN A 1 111 ? -2.302 -8.030 -8.835 1.00 96.38 111 GLN A N 1
ATOM 867 C CA . GLN A 1 111 ? -3.732 -7.775 -9.000 1.00 96.38 111 GLN A CA 1
ATOM 868 C C . GLN A 1 111 ? -4.527 -8.941 -8.416 1.00 96.38 111 GLN A C 1
ATOM 870 O O . GLN A 1 111 ? -5.383 -8.720 -7.557 1.00 96.38 111 GLN A O 1
ATOM 875 N N . ASP A 1 112 ? -4.164 -10.174 -8.767 1.00 97.62 112 ASP A N 1
ATOM 876 C CA . ASP A 1 112 ? -4.768 -11.373 -8.179 1.00 97.62 112 ASP A CA 1
ATOM 877 C C . ASP A 1 112 ? -4.485 -11.470 -6.673 1.00 97.62 112 ASP A C 1
ATOM 879 O O . ASP A 1 112 ? -5.370 -11.816 -5.880 1.00 97.62 112 ASP A O 1
ATOM 883 N N . TRP A 1 113 ? -3.270 -11.121 -6.233 1.00 98.25 113 TRP A N 1
ATOM 884 C CA . TRP A 1 113 ? -2.927 -11.106 -4.808 1.00 98.25 113 TRP A CA 1
ATOM 885 C C . TRP A 1 113 ? -3.815 -10.138 -4.015 1.00 98.25 113 TRP A C 1
ATOM 887 O O . TRP A 1 113 ? -4.224 -10.480 -2.898 1.00 98.25 113 TRP A O 1
ATOM 897 N N . ALA A 1 114 ? -4.110 -8.958 -4.573 1.00 98.19 114 ALA A N 1
ATOM 898 C CA . ALA A 1 114 ? -4.960 -7.948 -3.946 1.00 98.19 114 ALA A CA 1
ATOM 899 C C . ALA A 1 114 ? -6.443 -8.339 -3.989 1.00 98.19 114 ALA A C 1
ATOM 901 O O . ALA A 1 114 ? -7.134 -8.210 -2.979 1.00 98.19 114 ALA A O 1
ATOM 902 N N . ALA A 1 115 ? -6.921 -8.872 -5.118 1.00 96.50 115 ALA A N 1
ATOM 903 C CA . ALA A 1 115 ? -8.319 -9.261 -5.320 1.00 96.50 115 ALA A CA 1
ATOM 904 C C . ALA A 1 115 ? -8.797 -10.346 -4.339 1.00 96.50 115 ALA A C 1
ATOM 906 O O . ALA A 1 115 ? -9.977 -10.417 -4.004 1.00 96.50 115 ALA A O 1
ATOM 907 N N . ASN A 1 116 ? -7.876 -11.171 -3.837 1.00 96.00 116 ASN A N 1
ATOM 908 C CA . ASN A 1 116 ? -8.163 -12.226 -2.865 1.00 96.00 116 ASN A CA 1
ATOM 909 C C . ASN A 1 116 ? -8.125 -11.753 -1.395 1.00 96.00 116 ASN A C 1
ATOM 911 O O . ASN A 1 116 ? -8.085 -12.582 -0.480 1.00 96.00 116 ASN A O 1
ATOM 915 N N . LYS A 1 117 ? -8.100 -10.439 -1.139 1.00 96.06 117 LYS A N 1
ATOM 916 C CA . LYS A 1 117 ? -7.975 -9.848 0.204 1.00 96.06 117 LYS A CA 1
ATOM 917 C C . LYS A 1 117 ? -9.020 -8.754 0.428 1.00 96.06 117 LYS A C 1
ATOM 919 O O . LYS A 1 117 ? -9.515 -8.146 -0.511 1.00 96.06 117 LYS A O 1
ATOM 924 N N . ASN A 1 118 ? -9.353 -8.508 1.697 1.00 95.38 118 ASN A N 1
ATOM 925 C CA . ASN A 1 118 ? -10.275 -7.443 2.099 1.00 95.38 118 ASN A CA 1
ATOM 926 C C . ASN A 1 118 ? -9.537 -6.449 2.991 1.00 95.38 118 ASN A C 1
ATOM 928 O O . ASN A 1 118 ? -9.292 -6.733 4.164 1.00 95.38 118 ASN A O 1
ATOM 932 N N . PHE A 1 119 ? -9.186 -5.297 2.430 1.00 96.50 119 PHE A N 1
ATOM 933 C CA . PHE A 1 119 ? -8.476 -4.250 3.153 1.00 96.50 119 PHE A CA 1
ATOM 934 C C . PHE A 1 119 ? -9.461 -3.295 3.821 1.00 96.50 119 PHE A C 1
ATOM 936 O O . PHE A 1 119 ? -10.418 -2.823 3.194 1.00 96.50 119 PHE A O 1
ATOM 943 N N . HIS A 1 120 ? -9.196 -2.980 5.083 1.00 94.94 120 HIS A N 1
ATOM 944 C CA . HIS A 1 120 ? -9.993 -2.068 5.890 1.00 94.94 120 HIS A CA 1
ATOM 945 C C . HIS A 1 120 ? -9.148 -0.924 6.443 1.00 94.94 120 HIS A C 1
ATOM 947 O O . HIS A 1 120 ? -7.920 -0.992 6.513 1.00 94.94 120 HIS A O 1
ATOM 953 N N . GLY A 1 121 ? -9.831 0.143 6.859 1.00 93.62 121 GLY A N 1
ATOM 954 C CA . GLY A 1 121 ? -9.190 1.256 7.549 1.00 93.62 121 GLY A CA 1
ATOM 955 C C . GLY A 1 121 ? -8.459 0.782 8.810 1.00 93.62 121 GLY A C 1
ATOM 956 O O . GLY A 1 121 ? -9.066 0.151 9.674 1.00 93.62 121 GLY A O 1
ATOM 957 N N . GLY A 1 122 ? -7.173 1.106 8.913 1.00 92.56 122 GLY A N 1
ATOM 958 C CA . GLY A 1 122 ? -6.286 0.705 10.005 1.00 92.56 122 GLY A CA 1
ATOM 959 C C . GLY A 1 122 ? -5.414 -0.516 9.704 1.00 92.56 122 GLY A C 1
ATOM 960 O O . GLY A 1 122 ? -4.454 -0.733 10.439 1.00 92.56 122 GLY A O 1
ATOM 961 N N . ASP A 1 123 ? -5.686 -1.269 8.633 1.00 97.06 123 ASP A N 1
ATOM 962 C CA . ASP A 1 123 ? -4.821 -2.371 8.196 1.00 97.06 123 ASP A CA 1
ATOM 963 C C . ASP A 1 123 ? -3.442 -1.854 7.741 1.00 97.06 123 ASP A C 1
ATOM 965 O O . ASP A 1 123 ? -3.281 -0.688 7.375 1.00 97.06 123 ASP A O 1
ATOM 969 N N . SER A 1 124 ? -2.435 -2.726 7.726 1.00 98.19 124 SER A N 1
ATOM 970 C CA . SER A 1 124 ? -1.081 -2.400 7.264 1.00 98.19 124 SER A CA 1
ATOM 971 C C . SER A 1 124 ? -0.642 -3.289 6.105 1.00 98.19 124 SER A C 1
ATOM 973 O O . SER A 1 124 ? -0.888 -4.494 6.099 1.00 98.19 124 SER A O 1
ATOM 975 N N . LEU A 1 125 ? 0.085 -2.706 5.156 1.00 98.75 125 LEU A N 1
ATOM 976 C CA . LEU A 1 125 ? 0.827 -3.410 4.114 1.00 98.75 125 LEU A CA 1
ATOM 977 C C . LEU A 1 125 ? 2.305 -3.453 4.490 1.00 98.75 125 LEU A C 1
ATOM 979 O O . LEU A 1 125 ? 2.876 -2.421 4.834 1.00 98.75 125 LEU A O 1
ATOM 983 N N . VAL A 1 126 ? 2.926 -4.621 4.383 1.00 98.75 126 VAL A N 1
ATOM 984 C CA . VAL A 1 126 ? 4.364 -4.811 4.580 1.00 98.75 126 VAL A CA 1
ATOM 985 C C . VAL A 1 126 ? 4.991 -5.203 3.252 1.00 98.75 126 VAL A C 1
ATOM 987 O O . VAL A 1 126 ? 4.683 -6.255 2.690 1.00 98.75 126 VAL A O 1
ATOM 990 N N . PHE A 1 127 ? 5.884 -4.352 2.760 1.00 98.81 127 PHE A N 1
ATOM 991 C CA . PHE A 1 127 ? 6.642 -4.566 1.536 1.00 98.81 127 PHE A CA 1
A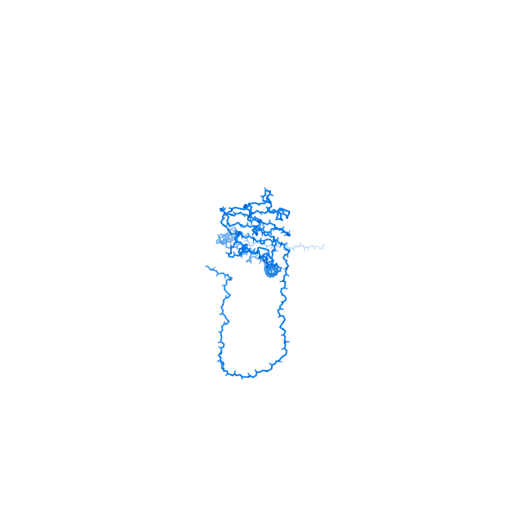TOM 992 C C . PHE A 1 127 ? 8.046 -5.051 1.889 1.00 98.81 127 PHE A C 1
ATOM 994 O O . PHE A 1 127 ? 8.887 -4.264 2.320 1.00 98.81 127 PHE A O 1
ATOM 1001 N N . ASN A 1 128 ? 8.308 -6.340 1.676 1.00 98.62 128 ASN A N 1
ATOM 1002 C CA . ASN A 1 128 ? 9.626 -6.941 1.881 1.00 98.62 128 ASN A CA 1
ATOM 1003 C C . ASN A 1 128 ? 10.355 -7.095 0.542 1.00 98.62 128 ASN A C 1
ATOM 1005 O O . ASN A 1 128 ? 9.815 -7.709 -0.379 1.00 98.62 128 ASN A O 1
ATOM 1009 N N . TYR A 1 129 ? 11.562 -6.539 0.425 1.00 98.38 129 TYR A N 1
ATOM 1010 C CA . TYR A 1 129 ? 12.358 -6.552 -0.805 1.00 98.38 129 TYR A CA 1
ATOM 1011 C C . TYR A 1 129 ? 13.835 -6.233 -0.560 1.00 98.38 129 TYR A C 1
ATOM 1013 O O . TYR A 1 129 ? 14.216 -5.644 0.449 1.00 98.38 129 TYR A O 1
ATOM 1021 N N . ASN A 1 130 ? 14.690 -6.557 -1.534 1.00 97.94 130 ASN A N 1
ATOM 1022 C CA . ASN A 1 130 ? 16.061 -6.056 -1.546 1.00 97.94 130 ASN A CA 1
ATOM 1023 C C . ASN A 1 130 ? 16.076 -4.581 -1.985 1.00 97.94 130 ASN A C 1
ATOM 1025 O O . ASN A 1 130 ? 15.829 -4.267 -3.152 1.00 97.94 130 ASN A O 1
ATOM 1029 N N . ASN A 1 131 ? 16.376 -3.677 -1.051 1.00 97.69 131 ASN A N 1
ATOM 1030 C CA . ASN A 1 131 ? 16.354 -2.228 -1.271 1.00 97.69 131 ASN A CA 1
ATOM 1031 C C . ASN A 1 131 ? 17.425 -1.696 -2.242 1.00 97.69 131 ASN A C 1
ATOM 1033 O O . ASN A 1 131 ? 17.371 -0.529 -2.617 1.00 97.69 131 ASN A O 1
ATOM 1037 N N . GLN A 1 132 ? 18.371 -2.534 -2.681 1.00 97.94 132 GLN A N 1
ATOM 1038 C CA . GLN A 1 132 ? 19.313 -2.183 -3.748 1.00 97.94 132 GLN A CA 1
ATOM 1039 C C . GLN A 1 132 ? 18.665 -2.247 -5.137 1.00 97.94 132 GLN A C 1
ATOM 1041 O O . GLN A 1 132 ? 19.110 -1.563 -6.059 1.00 97.94 132 GLN A O 1
ATOM 1046 N N . PHE A 1 133 ? 17.613 -3.060 -5.283 1.00 97.56 133 PHE A N 1
ATOM 1047 C CA . PHE A 1 133 ? 16.961 -3.341 -6.564 1.00 97.56 133 PHE A CA 1
ATOM 1048 C C . PHE A 1 133 ? 15.518 -2.849 -6.632 1.00 97.56 133 PHE A C 1
ATOM 1050 O O . PHE A 1 133 ? 14.975 -2.707 -7.723 1.00 97.56 133 PHE A O 1
ATOM 1057 N N . HIS A 1 134 ? 14.882 -2.584 -5.492 1.00 98.50 134 HIS A N 1
ATOM 1058 C CA . HIS A 1 134 ? 13.494 -2.147 -5.460 1.00 98.50 134 HIS A CA 1
ATOM 1059 C C . HIS A 1 134 ? 13.298 -0.985 -4.493 1.00 98.50 134 HIS A C 1
ATOM 1061 O O . HIS A 1 134 ? 14.083 -0.734 -3.583 1.00 98.50 134 HIS A O 1
ATOM 1067 N N . ASN A 1 135 ? 12.198 -0.283 -4.708 1.00 98.69 135 ASN A N 1
ATOM 1068 C CA . ASN A 1 135 ? 11.599 0.657 -3.778 1.00 98.69 135 ASN A CA 1
ATOM 1069 C C . ASN A 1 135 ? 10.076 0.540 -3.890 1.00 98.69 135 ASN A C 1
ATOM 1071 O O . ASN A 1 135 ? 9.560 -0.165 -4.770 1.00 98.69 135 ASN A O 1
ATOM 1075 N N . VAL A 1 136 ? 9.374 1.246 -3.013 1.00 98.88 136 VAL A N 1
ATOM 1076 C CA . VAL A 1 136 ? 7.920 1.388 -3.072 1.00 98.88 136 VAL A CA 1
ATOM 1077 C C . VAL A 1 136 ? 7.600 2.867 -3.179 1.00 98.88 136 VAL A C 1
ATOM 1079 O O . VAL A 1 136 ? 8.076 3.687 -2.393 1.00 98.88 136 VAL A O 1
ATOM 1082 N N . LYS A 1 137 ? 6.785 3.222 -4.165 1.00 98.88 137 LYS A N 1
ATOM 1083 C CA . LYS A 1 137 ? 6.282 4.577 -4.354 1.00 98.88 137 LYS A CA 1
ATOM 1084 C C . LYS A 1 137 ? 4.770 4.549 -4.366 1.00 98.88 137 LYS A C 1
ATOM 1086 O O . LYS A 1 137 ? 4.186 3.862 -5.199 1.00 98.88 137 LYS A O 1
ATOM 1091 N N . GLN A 1 138 ? 4.154 5.311 -3.471 1.00 98.81 138 GLN A N 1
ATOM 1092 C CA . GLN A 1 138 ? 2.729 5.595 -3.555 1.00 98.81 138 GLN A CA 1
ATOM 1093 C C . GLN A 1 138 ? 2.509 6.669 -4.617 1.00 98.81 138 GLN A C 1
ATOM 1095 O O . GLN A 1 138 ? 3.202 7.690 -4.614 1.00 98.81 138 GLN A O 1
ATOM 1100 N N . VAL A 1 139 ? 1.555 6.456 -5.514 1.00 98.88 139 VAL A N 1
ATOM 1101 C CA . VAL A 1 139 ? 1.325 7.324 -6.674 1.00 98.88 139 VAL A CA 1
ATOM 1102 C C . VAL A 1 139 ? -0.163 7.596 -6.895 1.00 98.88 139 VAL A C 1
ATOM 1104 O O . VAL A 1 139 ? -1.028 7.006 -6.244 1.00 98.88 139 VAL A O 1
ATOM 1107 N N . THR A 1 140 ? -0.466 8.529 -7.796 1.00 98.81 140 THR A N 1
ATOM 1108 C CA . THR A 1 140 ? -1.836 8.762 -8.266 1.00 98.81 140 THR A CA 1
ATOM 1109 C C . THR A 1 140 ? -2.299 7.622 -9.179 1.00 98.81 140 THR A C 1
ATOM 1111 O O . THR A 1 140 ? -1.481 6.850 -9.676 1.00 98.81 140 THR A O 1
ATOM 1114 N N . HIS A 1 141 ? -3.605 7.530 -9.454 1.00 98.69 141 HIS A N 1
ATOM 1115 C CA . HIS A 1 141 ? -4.125 6.543 -10.409 1.00 98.69 141 HIS A CA 1
ATOM 1116 C C . HIS A 1 141 ? -3.503 6.707 -11.810 1.00 98.69 141 HIS A C 1
ATOM 1118 O O . HIS A 1 141 ? -3.071 5.736 -12.421 1.00 98.69 141 HIS A O 1
ATOM 1124 N N . GLN A 1 142 ? -3.375 7.948 -12.286 1.00 98.75 142 GLN A N 1
ATOM 1125 C CA . GLN A 1 142 ? -2.777 8.247 -13.590 1.00 98.75 142 GLN A CA 1
ATOM 1126 C C . GLN A 1 142 ? -1.305 7.812 -13.662 1.00 98.75 142 GLN A C 1
ATOM 1128 O O . GLN A 1 142 ? -0.856 7.220 -14.648 1.00 98.75 142 GLN A O 1
ATOM 1133 N N . ASP A 1 143 ? -0.540 8.090 -12.608 1.00 98.81 143 ASP A N 1
ATOM 1134 C CA . ASP A 1 143 ? 0.866 7.695 -12.525 1.00 98.81 143 ASP A CA 1
ATOM 1135 C C . ASP A 1 143 ? 1.027 6.181 -12.363 1.00 98.81 143 ASP A C 1
ATOM 1137 O O . ASP A 1 143 ? 1.977 5.595 -12.877 1.00 98.81 143 ASP A O 1
ATOM 1141 N N . PHE A 1 144 ? 0.075 5.521 -11.704 1.00 98.81 144 PHE A N 1
ATOM 1142 C CA . PHE A 1 144 ? 0.014 4.069 -11.637 1.00 98.81 144 PHE A CA 1
ATOM 1143 C C . PHE A 1 144 ? -0.185 3.454 -13.021 1.00 98.81 144 PHE A C 1
ATOM 1145 O O . PHE A 1 144 ? 0.595 2.584 -13.412 1.00 98.81 144 PHE A O 1
ATOM 1152 N N . GLU A 1 145 ? -1.194 3.893 -13.778 1.00 98.62 145 GLU A N 1
ATOM 1153 C CA . GLU A 1 145 ? -1.477 3.399 -15.134 1.00 98.62 145 GLU A CA 1
ATOM 1154 C C . GLU A 1 145 ? -0.282 3.586 -16.072 1.00 98.62 145 GLU A C 1
ATOM 1156 O O . GLU A 1 145 ? 0.102 2.656 -16.778 1.00 98.62 145 GLU A O 1
ATOM 1161 N N . SER A 1 146 ? 0.350 4.758 -16.017 1.00 98.62 146 SER A N 1
ATOM 1162 C CA . SER A 1 146 ? 1.494 5.109 -16.867 1.00 98.62 146 SER A CA 1
ATOM 1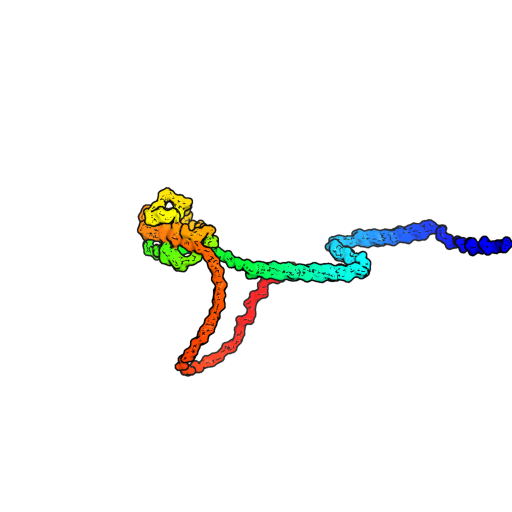163 C C . SER A 1 146 ? 2.858 4.650 -16.333 1.00 98.62 146 SER A C 1
ATOM 1165 O O . SER A 1 146 ? 3.871 4.846 -17.005 1.00 98.62 146 SER A O 1
ATOM 1167 N N . CYS A 1 147 ? 2.912 4.035 -15.146 1.00 98.69 147 CYS A N 1
ATOM 1168 C CA . CYS A 1 147 ? 4.156 3.709 -14.441 1.00 98.69 147 CYS A CA 1
ATOM 1169 C C . CYS A 1 147 ? 5.093 4.919 -14.241 1.00 98.69 147 CYS A C 1
ATOM 1171 O O . CYS A 1 147 ? 6.321 4.799 -14.298 1.00 98.69 147 CYS A O 1
ATOM 1173 N N . ASN A 1 148 ? 4.522 6.097 -13.993 1.00 98.69 148 ASN A N 1
ATOM 1174 C CA . ASN A 1 148 ? 5.271 7.320 -13.749 1.00 98.69 148 ASN A CA 1
ATOM 1175 C C . ASN A 1 148 ? 5.704 7.422 -12.278 1.00 98.69 148 ASN A C 1
ATOM 1177 O O . ASN A 1 148 ? 4.915 7.678 -11.375 1.00 98.69 148 ASN A O 1
ATOM 1181 N N . ALA A 1 149 ? 7.002 7.267 -12.036 1.00 98.12 149 ALA A N 1
ATOM 1182 C CA . ALA A 1 149 ? 7.595 7.320 -10.701 1.00 98.12 149 ALA A CA 1
ATOM 1183 C C . ALA A 1 149 ? 8.194 8.693 -10.327 1.00 98.12 149 ALA A C 1
ATOM 1185 O O . ALA A 1 149 ? 8.882 8.797 -9.302 1.00 98.12 149 ALA A O 1
ATOM 1186 N N . THR A 1 150 ? 7.988 9.721 -11.157 1.00 98.00 150 THR A N 1
ATOM 1187 C CA . THR A 1 150 ? 8.702 11.010 -11.071 1.00 98.00 150 THR A CA 1
ATOM 1188 C C . THR A 1 150 ? 8.249 11.858 -9.887 1.00 98.00 150 THR A C 1
ATOM 1190 O O . THR A 1 150 ? 9.081 12.450 -9.202 1.00 98.00 150 THR A O 1
ATOM 1193 N N . SER A 1 151 ? 6.945 11.885 -9.607 1.00 98.00 151 SER A N 1
ATOM 1194 C CA . SER A 1 151 ? 6.353 12.727 -8.558 1.00 98.00 151 SER A CA 1
ATOM 1195 C C . SER A 1 151 ? 5.454 11.902 -7.635 1.00 98.00 151 SER A C 1
ATOM 1197 O O . SER A 1 151 ? 4.236 12.064 -7.649 1.00 98.00 151 SER A O 1
ATOM 1199 N N . PRO A 1 152 ? 6.033 10.975 -6.850 1.00 98.44 152 PRO A N 1
ATOM 1200 C CA . PRO A 1 152 ? 5.251 10.121 -5.974 1.00 98.44 152 PRO A CA 1
ATOM 1201 C C . PRO A 1 152 ? 4.644 10.916 -4.813 1.00 98.44 152 PRO A C 1
ATOM 1203 O O . PRO A 1 152 ? 5.226 11.887 -4.334 1.00 98.44 152 PRO A O 1
ATOM 1206 N N . ILE A 1 153 ? 3.507 10.436 -4.315 1.00 98.62 153 ILE A N 1
ATOM 1207 C CA . ILE A 1 153 ? 2.863 10.926 -3.090 1.00 98.62 153 ILE A CA 1
ATOM 1208 C C . ILE A 1 153 ? 3.747 10.604 -1.878 1.00 98.62 153 ILE A C 1
ATOM 1210 O O . ILE A 1 153 ? 3.934 11.441 -0.999 1.00 98.62 153 ILE A O 1
ATOM 1214 N N . ALA A 1 154 ? 4.309 9.393 -1.849 1.00 98.62 154 ALA A N 1
ATOM 1215 C CA . ALA A 1 154 ? 5.230 8.929 -0.816 1.00 98.62 154 ALA A CA 1
ATOM 1216 C C . ALA A 1 154 ? 6.260 7.956 -1.406 1.00 98.62 154 ALA A C 1
ATOM 1218 O O . ALA A 1 154 ? 5.992 7.282 -2.401 1.00 98.62 154 ALA A O 1
ATOM 1219 N N . THR A 1 155 ? 7.447 7.883 -0.803 1.00 98.69 155 THR A N 1
ATOM 1220 C CA . THR A 1 155 ? 8.531 6.977 -1.215 1.00 98.69 155 THR A CA 1
ATOM 1221 C C . THR A 1 155 ? 9.073 6.230 -0.003 1.00 98.69 155 THR A C 1
ATOM 1223 O O . THR A 1 155 ? 9.334 6.843 1.029 1.00 98.69 155 THR A O 1
ATOM 1226 N N . TYR A 1 156 ? 9.278 4.926 -0.167 1.00 98.75 156 TYR A N 1
ATOM 1227 C CA . TYR A 1 156 ? 9.785 4.010 0.845 1.00 98.75 156 TYR A CA 1
ATOM 1228 C C . TYR A 1 156 ? 10.945 3.193 0.263 1.00 98.75 156 TYR A C 1
ATOM 1230 O O . TYR A 1 156 ? 10.902 2.770 -0.899 1.00 98.75 156 TYR A O 1
ATOM 1238 N N . THR A 1 157 ? 12.015 3.025 1.039 1.00 98.50 157 THR A N 1
ATOM 1239 C CA . THR A 1 157 ? 13.307 2.499 0.556 1.00 98.50 157 THR A CA 1
ATOM 1240 C C . THR A 1 157 ? 14.029 1.626 1.584 1.00 98.50 157 THR A C 1
ATOM 1242 O O . THR A 1 157 ? 15.210 1.340 1.398 1.00 98.50 157 THR A O 1
ATOM 1245 N N . ASN A 1 158 ? 13.376 1.201 2.669 1.00 97.94 158 ASN A N 1
ATOM 1246 C CA . ASN A 1 158 ? 14.065 0.454 3.723 1.00 97.94 158 ASN A CA 1
ATOM 1247 C C . ASN A 1 158 ? 14.234 -1.030 3.370 1.00 97.94 158 ASN A C 1
ATOM 1249 O O . ASN A 1 158 ? 15.211 -1.637 3.806 1.00 97.94 158 ASN A O 1
ATOM 1253 N N . GLY A 1 159 ? 13.343 -1.605 2.553 1.00 97.38 159 GLY A N 1
ATOM 1254 C CA . GLY A 1 159 ? 13.355 -3.033 2.186 1.00 97.38 159 GLY A CA 1
ATOM 1255 C C . GLY A 1 159 ? 12.475 -3.917 3.075 1.00 97.38 159 GLY A C 1
ATOM 1256 O O . GLY A 1 159 ? 12.346 -5.113 2.827 1.00 97.38 159 GLY A O 1
ATOM 1257 N N . SER A 1 160 ? 11.854 -3.326 4.095 1.00 98.00 160 SER A N 1
ATOM 1258 C CA . SER A 1 160 ? 10.793 -3.918 4.919 1.00 98.00 160 SER A CA 1
ATOM 1259 C C . SER A 1 160 ? 9.870 -2.787 5.377 1.00 98.00 160 SER A C 1
ATOM 1261 O O . SER A 1 160 ? 9.798 -2.409 6.547 1.00 98.00 160 SER A O 1
ATOM 1263 N N . ASP A 1 161 ? 9.265 -2.122 4.399 1.00 98.56 161 ASP A N 1
ATOM 1264 C CA . ASP A 1 161 ? 8.501 -0.900 4.616 1.00 98.56 161 ASP A CA 1
ATOM 1265 C C . ASP A 1 161 ? 7.059 -1.234 5.002 1.00 98.56 161 ASP A C 1
ATOM 1267 O O . ASP A 1 161 ? 6.410 -2.061 4.363 1.00 98.56 161 ASP A O 1
ATOM 1271 N N . THR A 1 162 ? 6.556 -0.586 6.054 1.00 98.50 162 THR A N 1
ATOM 1272 C CA . THR A 1 162 ? 5.176 -0.751 6.525 1.00 98.50 162 THR A CA 1
ATOM 1273 C C . THR A 1 162 ? 4.358 0.493 6.200 1.00 98.50 162 THR A C 1
ATOM 1275 O O . THR A 1 162 ? 4.752 1.605 6.551 1.00 98.50 162 THR A O 1
ATOM 1278 N N . VAL A 1 163 ? 3.205 0.304 5.558 1.00 98.31 163 VAL A N 1
ATOM 1279 C CA . VAL A 1 163 ? 2.269 1.373 5.191 1.00 98.31 163 VAL A CA 1
ATOM 1280 C C . VAL A 1 163 ? 0.912 1.098 5.825 1.00 98.31 163 VAL A C 1
ATOM 1282 O O . VAL A 1 163 ? 0.299 0.073 5.543 1.00 98.31 163 VAL A O 1
ATOM 1285 N N . THR A 1 164 ? 0.427 2.012 6.662 1.00 97.62 164 THR A N 1
ATOM 1286 C CA . THR A 1 164 ? -0.911 1.924 7.268 1.00 97.62 164 THR A CA 1
ATOM 1287 C C . THR A 1 164 ? -1.969 2.524 6.342 1.00 97.62 164 THR A C 1
ATOM 1289 O O . THR A 1 164 ? -1.810 3.627 5.817 1.00 97.62 164 THR A O 1
ATOM 1292 N N . LEU A 1 165 ? -3.073 1.804 6.157 1.00 96.81 165 LEU A N 1
ATOM 1293 C CA . LEU A 1 165 ? -4.202 2.167 5.307 1.00 96.81 165 LEU A CA 1
ATOM 1294 C C . LEU A 1 165 ? -5.236 2.951 6.118 1.00 96.81 165 LEU A C 1
ATOM 1296 O O . LEU A 1 165 ? -6.211 2.403 6.617 1.00 96.81 165 LEU A O 1
ATOM 1300 N N . GLU A 1 166 ? -5.019 4.250 6.298 1.00 91.69 166 GLU A N 1
ATOM 1301 C CA . GLU A 1 166 ? -5.863 5.067 7.189 1.00 91.69 166 GLU A CA 1
ATOM 1302 C C . GLU A 1 166 ? -7.175 5.547 6.556 1.00 91.69 166 GLU A C 1
ATOM 1304 O O . GLU A 1 166 ? -8.114 5.918 7.263 1.00 91.69 166 GLU A O 1
ATOM 1309 N N . LYS A 1 167 ? -7.245 5.588 5.222 1.00 93.12 167 LYS A N 1
ATOM 1310 C CA . LYS A 1 167 ? -8.384 6.151 4.483 1.00 93.12 167 LYS A CA 1
ATOM 1311 C C . LYS A 1 167 ? -9.058 5.082 3.641 1.00 93.12 167 LYS A C 1
ATOM 1313 O O . LYS A 1 167 ? -8.439 4.098 3.263 1.00 93.12 167 LYS A O 1
ATOM 1318 N N . LEU A 1 168 ? -10.332 5.305 3.342 1.00 95.50 168 LEU A N 1
ATOM 1319 C CA . LEU A 1 168 ? -11.081 4.492 2.389 1.00 95.50 168 LEU A CA 1
ATOM 1320 C C . LEU A 1 168 ? -10.708 4.863 0.949 1.00 95.50 168 LEU A C 1
ATOM 1322 O O . LEU A 1 168 ? -10.323 6.005 0.682 1.00 95.50 168 LEU A O 1
ATOM 1326 N N . GLY A 1 169 ? -10.907 3.924 0.027 1.00 97.44 169 GLY A N 1
ATOM 1327 C CA . GLY A 1 169 ? -10.662 4.105 -1.402 1.00 97.44 169 GLY A CA 1
ATOM 1328 C C . GLY A 1 169 ? -9.380 3.434 -1.885 1.00 97.44 169 GLY A C 1
ATOM 1329 O O . GLY A 1 169 ? -8.827 2.567 -1.213 1.00 97.44 169 GLY A O 1
ATOM 1330 N N . HIS A 1 170 ? -8.946 3.819 -3.083 1.00 98.31 170 HIS A N 1
ATOM 1331 C CA . HIS A 1 170 ? -7.813 3.199 -3.760 1.00 98.31 170 HIS A CA 1
ATOM 1332 C C . HIS A 1 170 ? -6.471 3.796 -3.336 1.00 98.31 170 HIS A C 1
ATOM 1334 O O . HIS A 1 170 ? -6.305 5.019 -3.274 1.00 98.31 170 HIS A O 1
ATOM 1340 N N . PHE A 1 171 ? -5.498 2.915 -3.129 1.00 98.62 171 PHE A N 1
ATOM 1341 C CA . PHE A 1 171 ? -4.095 3.242 -2.928 1.00 98.62 171 PHE A CA 1
ATOM 1342 C C . PHE A 1 171 ? -3.271 2.514 -3.977 1.00 98.62 171 PHE A C 1
ATOM 1344 O O . PHE A 1 171 ? -3.324 1.292 -4.084 1.00 98.62 171 PHE A O 1
ATOM 1351 N N . TYR A 1 172 ? -2.472 3.273 -4.715 1.00 98.81 172 TYR A N 1
ATOM 1352 C CA . TYR A 1 172 ? -1.664 2.742 -5.798 1.00 98.81 172 TYR A CA 1
ATOM 1353 C C . TYR A 1 172 ? -0.194 2.777 -5.419 1.00 98.81 172 TYR A C 1
ATOM 1355 O O . TYR A 1 172 ? 0.332 3.834 -5.052 1.00 98.81 172 TYR A O 1
ATOM 1363 N N . PHE A 1 173 ? 0.475 1.636 -5.544 1.00 98.88 173 PHE A N 1
ATOM 1364 C CA . PHE A 1 173 ? 1.900 1.509 -5.270 1.00 98.88 173 PHE A CA 1
ATOM 1365 C C . PHE A 1 173 ? 2.627 0.920 -6.474 1.00 98.88 173 PHE A C 1
ATOM 1367 O O . PHE A 1 173 ? 2.140 -0.012 -7.113 1.00 98.88 173 PHE A O 1
ATOM 1374 N N . ILE A 1 174 ? 3.808 1.451 -6.777 1.00 98.88 174 ILE A N 1
ATOM 1375 C CA . ILE A 1 174 ? 4.669 0.986 -7.869 1.00 98.88 174 ILE A CA 1
ATOM 1376 C C . ILE A 1 174 ? 6.118 0.874 -7.407 1.00 98.88 174 ILE A C 1
ATOM 1378 O O . ILE A 1 174 ? 6.537 1.553 -6.466 1.00 98.88 174 ILE A O 1
ATOM 1382 N N . CYS A 1 175 ? 6.905 0.055 -8.101 1.00 98.75 175 CYS A N 1
ATOM 1383 C CA . CYS A 1 175 ? 8.355 0.155 -8.035 1.00 98.75 175 CYS A CA 1
ATOM 1384 C C . CYS A 1 175 ? 8.841 1.186 -9.057 1.00 98.75 175 CYS A C 1
ATOM 1386 O O . CYS A 1 175 ? 8.498 1.117 -10.235 1.00 98.75 175 CYS A O 1
ATOM 1388 N N . GLY A 1 176 ? 9.645 2.147 -8.607 1.00 98.50 176 GLY A N 1
ATOM 1389 C CA . GLY A 1 176 ? 10.172 3.221 -9.447 1.00 98.50 176 GLY A CA 1
ATOM 1390 C C . GLY A 1 176 ? 11.478 2.899 -10.172 1.00 98.50 176 GLY A C 1
ATOM 1391 O O . GLY A 1 176 ? 11.996 3.772 -10.864 1.00 98.50 176 GLY A O 1
ATOM 1392 N N . TYR A 1 177 ? 12.044 1.701 -9.995 1.00 98.25 177 TYR A N 1
ATOM 1393 C CA . TYR A 1 177 ? 13.224 1.283 -10.754 1.00 98.25 177 TYR A CA 1
ATOM 1394 C C . TYR A 1 177 ? 12.857 1.069 -12.236 1.00 98.25 177 TYR A C 1
ATOM 1396 O O . TYR A 1 177 ? 11.776 0.541 -12.519 1.00 98.25 177 TYR A O 1
ATOM 1404 N N . PRO A 1 178 ? 13.718 1.474 -13.193 1.00 97.38 178 PRO A N 1
ATOM 1405 C CA . PRO A 1 178 ? 13.406 1.396 -14.619 1.00 97.38 178 PRO A CA 1
ATOM 1406 C C . PRO A 1 178 ? 12.945 0.000 -15.060 1.00 97.38 178 PRO A C 1
ATOM 1408 O O . PRO A 1 178 ? 13.625 -0.992 -14.820 1.00 97.38 178 PRO A O 1
ATOM 1411 N N . GLY A 1 179 ? 11.779 -0.073 -15.706 1.00 97.50 179 GLY A N 1
ATOM 1412 C CA . GLY A 1 179 ? 11.200 -1.313 -16.232 1.00 97.50 179 GLY A CA 1
ATOM 1413 C C . GLY A 1 179 ? 10.442 -2.173 -15.213 1.00 97.50 179 GLY A C 1
ATOM 1414 O O . GLY A 1 179 ? 9.667 -3.031 -15.623 1.00 97.50 179 GLY A O 1
ATOM 1415 N N . HIS A 1 180 ? 10.599 -1.950 -13.904 1.00 98.44 180 HIS A N 1
ATOM 1416 C CA . HIS A 1 180 ? 10.011 -2.827 -12.884 1.00 98.44 180 HIS A CA 1
ATOM 1417 C C . HIS A 1 180 ? 8.485 -2.710 -12.812 1.00 98.44 180 HIS A C 1
ATOM 1419 O O . HIS A 1 180 ? 7.788 -3.723 -12.795 1.00 98.44 180 HIS A O 1
ATOM 1425 N N . CYS A 1 181 ? 7.953 -1.485 -12.819 1.00 98.50 181 CYS A N 1
ATOM 1426 C CA . CYS A 1 181 ? 6.506 -1.265 -12.844 1.00 98.50 181 CYS A CA 1
ATOM 1427 C C . CYS A 1 181 ? 5.869 -1.832 -14.123 1.00 98.50 181 CYS A C 1
ATOM 1429 O O . CYS A 1 181 ? 4.828 -2.482 -14.060 1.00 98.50 181 CYS A O 1
ATOM 1431 N N . GLN A 1 182 ? 6.524 -1.645 -15.273 1.00 97.81 182 GLN A N 1
ATOM 1432 C CA . GLN A 1 182 ? 6.070 -2.160 -16.568 1.00 97.81 182 GLN A CA 1
ATOM 1433 C C . GLN A 1 182 ? 6.093 -3.692 -16.617 1.00 97.81 182 GLN A C 1
ATOM 1435 O O . GLN A 1 182 ? 5.242 -4.292 -17.263 1.00 97.81 182 GLN A O 1
ATOM 1440 N N . ALA A 1 183 ? 7.027 -4.318 -15.898 1.00 97.31 183 ALA A N 1
ATOM 1441 C CA . ALA A 1 183 ? 7.091 -5.765 -15.707 1.00 97.31 183 ALA A CA 1
ATOM 1442 C C . ALA A 1 183 ? 6.057 -6.302 -14.694 1.00 97.31 183 ALA A C 1
ATOM 1444 O O . ALA A 1 183 ? 6.067 -7.491 -14.389 1.00 97.31 183 ALA A O 1
ATOM 1445 N N . GLY A 1 184 ? 5.173 -5.448 -14.165 1.00 97.38 184 GLY A N 1
ATOM 1446 C CA . GLY A 1 184 ? 4.087 -5.848 -13.270 1.00 97.38 184 GLY A CA 1
ATOM 1447 C C . GLY A 1 184 ? 4.348 -5.604 -11.784 1.00 97.38 184 GLY A C 1
ATOM 1448 O O . GLY A 1 184 ? 3.484 -5.923 -10.976 1.00 97.38 184 GLY A O 1
ATOM 1449 N N . GLN A 1 185 ? 5.475 -4.994 -11.388 1.00 98.62 185 GLN A N 1
ATOM 1450 C CA . GLN A 1 185 ? 5.742 -4.637 -9.985 1.00 98.62 185 GLN A CA 1
ATOM 1451 C C . GLN A 1 185 ? 4.966 -3.369 -9.572 1.00 98.62 185 GLN A C 1
ATOM 1453 O O . GLN A 1 185 ? 5.531 -2.292 -9.337 1.00 98.62 185 GLN A O 1
ATOM 1458 N N . LYS A 1 186 ? 3.640 -3.503 -9.546 1.00 98.69 186 LYS A N 1
ATOM 1459 C CA . LYS A 1 186 ? 2.651 -2.477 -9.213 1.00 98.69 186 LYS A CA 1
ATOM 1460 C C . LYS A 1 186 ? 1.422 -3.130 -8.581 1.00 98.69 186 LYS A C 1
ATOM 1462 O O . LYS A 1 186 ? 1.052 -4.233 -8.961 1.00 98.69 186 LYS A O 1
ATOM 1467 N N . ILE A 1 187 ? 0.780 -2.451 -7.638 1.00 98.75 187 ILE A N 1
ATOM 1468 C CA . ILE A 1 187 ? -0.412 -2.950 -6.947 1.00 98.75 187 ILE A CA 1
ATOM 1469 C C . ILE A 1 187 ? -1.438 -1.840 -6.686 1.00 98.75 187 ILE A C 1
ATOM 1471 O O . ILE A 1 187 ? -1.069 -0.720 -6.327 1.00 98.75 187 ILE A O 1
ATOM 1475 N N . ASP A 1 188 ? -2.716 -2.170 -6.877 1.00 98.62 188 ASP A N 1
ATOM 1476 C CA . ASP A 1 188 ? -3.877 -1.365 -6.488 1.00 98.62 188 ASP A CA 1
ATOM 1477 C C . ASP A 1 188 ? -4.545 -2.010 -5.268 1.00 98.62 188 ASP A C 1
ATOM 1479 O O . ASP A 1 188 ? -4.829 -3.209 -5.260 1.00 98.62 188 ASP A O 1
ATOM 1483 N N . ILE A 1 189 ? -4.762 -1.214 -4.227 1.00 98.62 189 ILE A N 1
ATOM 1484 C CA . ILE A 1 189 ? -5.354 -1.628 -2.960 1.00 98.62 189 ILE A CA 1
ATOM 1485 C C . ILE A 1 189 ? -6.638 -0.837 -2.745 1.00 98.62 189 ILE A C 1
ATOM 1487 O O . ILE A 1 189 ? -6.595 0.363 -2.474 1.00 98.62 189 ILE A O 1
ATOM 1491 N N . LEU A 1 190 ? -7.778 -1.524 -2.796 1.00 98.06 190 LEU A N 1
ATOM 1492 C CA . LEU A 1 190 ? -9.071 -0.947 -2.451 1.00 98.06 190 LEU A CA 1
ATOM 1493 C C . LEU A 1 190 ? -9.371 -1.151 -0.963 1.00 98.06 190 LEU A C 1
ATOM 1495 O O . LEU A 1 190 ? -9.618 -2.269 -0.509 1.00 98.06 190 LEU A O 1
ATOM 1499 N N . VAL A 1 191 ? -9.404 -0.050 -0.216 1.00 97.62 191 VAL A N 1
ATOM 1500 C CA . VAL A 1 191 ? -9.770 -0.029 1.202 1.00 97.62 191 VAL A CA 1
ATOM 1501 C C . VAL A 1 191 ? -11.259 0.249 1.348 1.00 97.62 191 VAL A C 1
ATOM 1503 O O . VAL A 1 191 ? -11.760 1.292 0.916 1.00 97.62 191 VAL A O 1
ATOM 1506 N N . THR A 1 192 ? -11.968 -0.666 1.999 1.00 94.31 192 THR A N 1
ATOM 1507 C CA . THR A 1 192 ? -13.418 -0.581 2.210 1.00 94.31 192 THR A CA 1
ATOM 1508 C C . THR A 1 192 ? -13.760 -0.441 3.696 1.00 94.31 192 THR A C 1
ATOM 1510 O O . THR A 1 192 ? -12.941 -0.763 4.562 1.00 94.31 192 THR A O 1
ATOM 1513 N N . PRO A 1 193 ? -14.949 0.085 4.043 1.00 87.62 193 PRO A N 1
ATOM 1514 C CA . PRO A 1 193 ? -15.409 0.078 5.425 1.00 87.62 193 PRO A CA 1
ATOM 1515 C C . PRO A 1 193 ? -15.429 -1.347 5.978 1.00 87.62 193 PRO A C 1
ATOM 1517 O O . PRO A 1 193 ? -15.902 -2.262 5.306 1.00 87.62 193 PRO A O 1
ATOM 1520 N N . ALA A 1 194 ? -14.981 -1.528 7.221 1.00 77.12 194 ALA A N 1
ATOM 1521 C CA . ALA A 1 194 ? -15.126 -2.804 7.907 1.00 77.12 194 ALA A CA 1
ATOM 1522 C C . ALA A 1 194 ? -16.613 -3.147 8.037 1.00 77.12 194 ALA A C 1
ATOM 1524 O O . ALA A 1 194 ? -17.337 -2.562 8.844 1.00 77.12 194 ALA A O 1
ATOM 1525 N N . THR A 1 195 ? -17.091 -4.099 7.235 1.00 67.69 195 THR A N 1
ATOM 1526 C CA . THR A 1 195 ? -18.414 -4.674 7.458 1.00 67.69 195 THR A CA 1
ATOM 1527 C C . THR A 1 195 ? -18.325 -5.541 8.702 1.00 67.69 195 THR A C 1
ATOM 1529 O O . THR A 1 195 ? -17.614 -6.548 8.707 1.00 67.69 195 THR A O 1
ATOM 1532 N N . SER A 1 196 ? -19.050 -5.173 9.756 1.00 55.91 196 SER A N 1
ATOM 1533 C CA . SER A 1 196 ? -19.288 -6.050 10.895 1.00 55.91 196 SER A CA 1
ATOM 1534 C C . SER A 1 196 ? -20.089 -7.257 10.408 1.00 55.91 196 SER A C 1
ATOM 1536 O O . SER A 1 196 ? -21.318 -7.281 10.443 1.00 55.91 196 SER A O 1
ATOM 1538 N N . LYS A 1 197 ? -19.402 -8.293 9.918 1.00 48.38 197 LYS A N 1
ATOM 1539 C CA . LYS A 1 197 ? -20.015 -9.612 9.784 1.00 48.38 197 LYS A CA 1
ATOM 1540 C C . LYS A 1 197 ? -20.318 -10.100 11.200 1.00 48.38 197 LYS A C 1
ATOM 1542 O O . LYS A 1 197 ? -19.510 -10.783 11.821 1.00 48.38 197 LYS A O 1
ATOM 1547 N N . LEU A 1 198 ? -21.508 -9.773 11.702 1.00 42.62 198 LEU A N 1
ATOM 1548 C CA . LEU A 1 198 ? -22.240 -10.678 12.579 1.00 42.62 198 LEU A CA 1
ATOM 1549 C C . LEU A 1 198 ? -22.400 -11.960 11.767 1.00 42.62 198 LEU A C 1
ATOM 1551 O O . LEU A 1 198 ? -23.292 -12.060 10.930 1.00 42.62 198 LEU A O 1
ATOM 1555 N N . SER A 1 199 ? -21.458 -12.890 11.922 1.00 39.62 199 SER A N 1
ATOM 1556 C CA . SER A 1 199 ? -21.571 -14.209 11.318 1.00 39.62 199 SER A CA 1
ATOM 1557 C C . SER A 1 199 ? -22.906 -14.796 11.777 1.00 39.62 199 SER A C 1
ATOM 1559 O O . SER A 1 199 ? -23.084 -14.976 12.986 1.00 39.62 199 SER A O 1
ATOM 1561 N N . PRO A 1 200 ? -23.857 -15.096 10.875 1.00 45.38 200 PRO A N 1
ATOM 1562 C CA . PRO A 1 200 ? -24.983 -15.931 11.245 1.00 45.38 200 PRO A CA 1
ATOM 1563 C C . PRO A 1 200 ? -24.398 -17.264 11.710 1.00 45.38 200 PRO A C 1
ATOM 1565 O O . PRO A 1 200 ? -23.502 -17.813 11.061 1.00 45.38 200 PRO A O 1
ATOM 1568 N N . ALA A 1 201 ? -24.855 -17.761 12.857 1.00 45.97 201 ALA A N 1
ATOM 1569 C CA . ALA A 1 201 ? -24.547 -19.121 13.273 1.00 45.97 201 ALA A CA 1
ATOM 1570 C C . ALA A 1 201 ? -24.907 -20.080 12.119 1.00 45.97 201 ALA A C 1
ATOM 1572 O O . ALA A 1 201 ? -25.944 -19.875 11.478 1.00 45.97 201 ALA A O 1
ATOM 1573 N N . PRO A 1 202 ? -24.085 -21.099 11.817 1.00 43.41 202 PRO A N 1
ATOM 1574 C CA . PRO A 1 202 ? -24.409 -22.044 10.761 1.00 43.41 202 PRO A CA 1
ATOM 1575 C C . PRO A 1 202 ? -25.711 -22.770 11.124 1.00 43.41 202 PRO A C 1
ATOM 1577 O O . PRO A 1 202 ? -25.755 -23.586 12.045 1.00 43.41 202 PRO A O 1
ATOM 1580 N N . LEU A 1 203 ? -26.790 -22.455 10.405 1.00 38.19 203 LEU A N 1
ATOM 1581 C CA . LEU A 1 203 ? -28.018 -23.239 10.422 1.00 38.19 203 LEU A CA 1
ATOM 1582 C C . LEU A 1 203 ? -27.685 -24.607 9.826 1.00 38.19 203 LEU A C 1
ATOM 1584 O O . LEU A 1 203 ? -27.352 -24.725 8.649 1.00 38.19 203 LEU A O 1
ATOM 1588 N N . SER A 1 204 ? -27.743 -25.637 10.667 1.00 38.50 204 SER A N 1
ATOM 1589 C CA . SER A 1 204 ? -27.594 -27.030 10.257 1.00 38.50 204 SER A CA 1
ATOM 1590 C C . SER A 1 204 ? -28.706 -27.379 9.264 1.00 38.50 204 SER A C 1
ATOM 1592 O O . SER A 1 204 ? -29.860 -27.551 9.654 1.00 38.50 204 SER A O 1
ATOM 1594 N N . GLN A 1 205 ? -28.380 -27.456 7.973 1.00 40.56 205 GLN A N 1
ATOM 1595 C CA . GLN A 1 205 ? -29.290 -27.988 6.963 1.00 40.56 205 GLN A CA 1
ATOM 1596 C C . GLN A 1 205 ? -29.352 -29.511 7.101 1.00 40.56 205 GLN A C 1
ATOM 1598 O O . GLN A 1 205 ? -28.410 -30.227 6.771 1.00 40.56 205 GLN A O 1
ATOM 1603 N N . ILE A 1 206 ? -30.490 -29.999 7.589 1.00 40.06 206 ILE A N 1
ATOM 1604 C CA . ILE A 1 206 ? -30.878 -31.408 7.536 1.00 40.06 206 ILE A CA 1
ATOM 1605 C C . ILE A 1 206 ? -31.251 -31.717 6.078 1.00 40.06 206 ILE A C 1
ATOM 1607 O O . ILE A 1 206 ? -32.243 -31.193 5.577 1.00 40.06 206 ILE A O 1
ATOM 1611 N N . SER A 1 207 ? -30.464 -32.553 5.396 1.00 40.44 207 SER A N 1
ATOM 1612 C CA . SER A 1 207 ? -30.864 -33.204 4.136 1.00 40.44 207 SER A CA 1
ATOM 1613 C C . SER A 1 207 ? -31.265 -34.663 4.396 1.00 40.44 207 SER A C 1
ATOM 1615 O O . SER A 1 207 ? -30.628 -35.318 5.224 1.00 40.44 207 SER A O 1
ATOM 1617 N N . PRO A 1 208 ? -32.305 -35.191 3.723 1.00 40.31 208 PRO A N 1
ATOM 1618 C CA . PRO A 1 208 ? -32.802 -36.538 3.962 1.00 40.31 208 PRO A CA 1
ATOM 1619 C C . PRO A 1 208 ? -31.988 -37.621 3.234 1.00 40.31 208 PRO A C 1
ATOM 1621 O O . PRO A 1 208 ? -31.700 -37.531 2.046 1.00 40.31 208 PRO A O 1
ATOM 1624 N N . SER A 1 209 ? -31.669 -38.651 4.018 1.00 36.00 209 SER A N 1
ATOM 1625 C CA . SER A 1 209 ? -31.373 -40.059 3.733 1.00 36.00 209 SER A CA 1
ATOM 1626 C C . SER A 1 209 ? -31.071 -40.514 2.298 1.00 36.00 209 SER A C 1
ATOM 1628 O O . SER A 1 209 ? -31.931 -40.538 1.423 1.00 36.00 209 SER A O 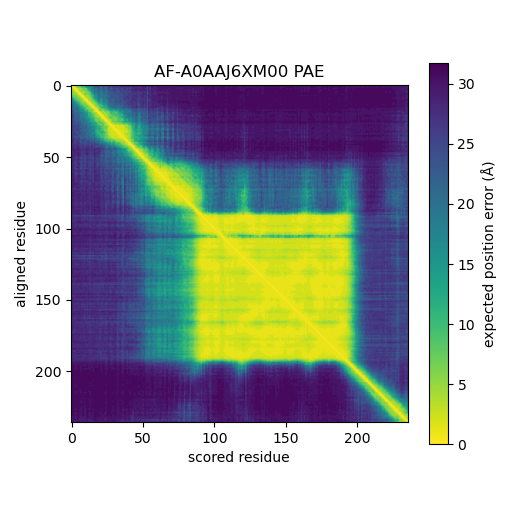1
ATOM 1630 N N . SER A 1 210 ? -29.902 -41.135 2.142 1.00 38.19 210 SER A N 1
ATOM 1631 C CA . SER A 1 210 ? -29.731 -42.317 1.292 1.00 38.19 210 SER A CA 1
ATOM 1632 C C . SER A 1 210 ? -28.982 -43.377 2.093 1.00 38.19 210 SER A C 1
ATOM 1634 O O . SER A 1 210 ? -27.915 -43.127 2.646 1.00 38.19 210 SER A O 1
ATOM 1636 N N . ALA A 1 211 ? -29.625 -44.531 2.240 1.00 41.44 211 ALA A N 1
ATOM 1637 C CA . ALA A 1 211 ? -29.169 -45.651 3.042 1.00 41.44 211 ALA A CA 1
ATOM 1638 C C . ALA A 1 211 ? -28.058 -46.432 2.331 1.00 41.44 211 ALA A C 1
ATOM 1640 O O . ALA A 1 211 ? -28.213 -46.805 1.172 1.00 41.44 211 ALA A O 1
ATOM 1641 N N . SER A 1 212 ? -27.005 -46.782 3.069 1.00 36.59 212 SER A N 1
ATOM 1642 C CA . SER A 1 212 ? -26.189 -47.963 2.781 1.00 36.59 212 SER A CA 1
ATOM 1643 C C . SER A 1 212 ? -25.453 -48.430 4.040 1.00 36.59 212 SER A C 1
ATOM 1645 O O . SER A 1 212 ? -24.505 -47.803 4.497 1.00 36.59 212 SER A O 1
ATOM 1647 N N . THR A 1 213 ? -25.967 -49.537 4.579 1.00 32.28 213 THR A N 1
ATOM 1648 C CA . THR A 1 213 ? -25.270 -50.676 5.206 1.00 32.28 213 THR A CA 1
ATOM 1649 C C . THR A 1 213 ? -24.163 -50.454 6.247 1.00 32.28 213 THR A C 1
ATOM 1651 O O . THR A 1 213 ? -23.041 -50.050 5.966 1.00 32.28 213 THR A O 1
ATOM 1654 N N . LEU A 1 214 ? -24.530 -50.910 7.445 1.00 34.84 214 LEU A N 1
ATOM 1655 C CA . LEU A 1 214 ? -23.777 -51.292 8.635 1.00 34.84 214 LEU A CA 1
ATOM 1656 C C . LEU A 1 214 ? -22.433 -52.009 8.373 1.00 34.84 214 LEU A C 1
ATOM 1658 O O . LEU A 1 214 ? -22.392 -53.024 7.682 1.00 34.84 214 LEU A O 1
ATOM 1662 N N . SER A 1 215 ? -21.377 -51.577 9.069 1.00 36.69 215 SER A N 1
ATOM 1663 C CA . SER A 1 215 ? -20.355 -52.484 9.607 1.00 36.69 215 SER A CA 1
ATOM 1664 C C . SER A 1 215 ? -19.824 -51.937 10.932 1.00 36.69 215 SER A C 1
ATOM 1666 O O . SER A 1 215 ? -19.539 -50.751 11.081 1.00 36.69 215 SER A O 1
ATOM 1668 N N . SER A 1 216 ? -19.797 -52.819 11.920 1.00 38.81 216 SER A N 1
ATOM 1669 C CA . SER A 1 216 ? -19.633 -52.574 13.347 1.00 38.81 216 SER A CA 1
ATOM 1670 C C . SER A 1 216 ? -18.205 -52.829 13.821 1.00 38.81 216 SER A C 1
ATOM 1672 O O . SER A 1 216 ? -17.687 -53.912 13.564 1.00 38.81 216 SER A O 1
ATOM 1674 N N . SER A 1 217 ? -17.653 -51.937 14.652 1.00 43.22 217 SER A N 1
ATOM 1675 C CA . SER A 1 217 ? -16.757 -52.331 15.754 1.00 43.22 217 SER A CA 1
ATOM 1676 C C . SER A 1 217 ? -16.515 -51.195 16.766 1.00 43.22 217 SER A C 1
ATOM 1678 O O . SER A 1 217 ? -15.783 -50.252 16.495 1.00 43.22 217 SER A O 1
ATOM 1680 N N . ASN A 1 218 ? -17.127 -51.371 17.941 1.00 39.06 218 ASN A N 1
ATOM 1681 C CA . ASN A 1 218 ? -16.616 -51.167 19.306 1.00 39.06 218 ASN A CA 1
ATOM 1682 C C . ASN A 1 218 ? -16.161 -49.781 19.829 1.00 39.06 218 ASN A C 1
ATOM 1684 O O . ASN A 1 218 ? -15.071 -49.289 19.568 1.00 39.06 218 ASN A O 1
ATOM 1688 N N . LEU A 1 219 ? -17.029 -49.273 20.717 1.00 38.91 219 LEU A N 1
ATOM 1689 C CA . LEU A 1 219 ? -16.850 -48.481 21.945 1.00 38.91 219 LEU A CA 1
ATOM 1690 C C . LEU A 1 219 ? -15.420 -48.212 22.451 1.00 38.91 219 LEU A C 1
ATOM 1692 O O . LEU A 1 219 ? -14.671 -49.140 22.748 1.00 38.91 219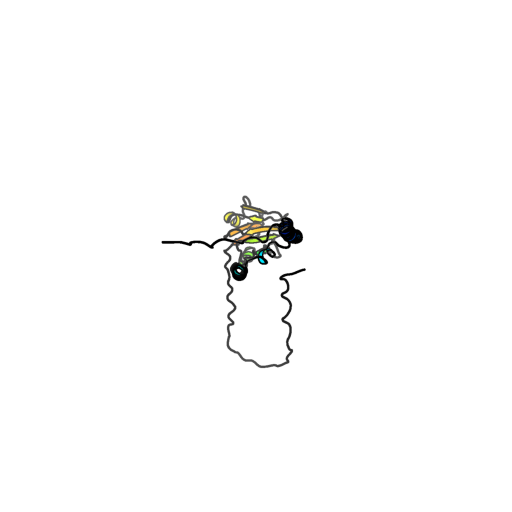 LEU A O 1
ATOM 1696 N N . SER A 1 220 ? -15.149 -46.942 22.777 1.00 45.53 220 SER A N 1
ATOM 1697 C CA . SER A 1 220 ? -14.313 -46.568 23.925 1.00 45.53 220 SER A CA 1
ATOM 1698 C C . SER A 1 220 ? -14.683 -45.182 24.501 1.00 45.53 220 SER A C 1
ATOM 1700 O O . SER A 1 220 ? -14.383 -44.147 23.925 1.00 45.53 220 SER A O 1
ATOM 1702 N N . TRP A 1 221 ? -15.376 -45.233 25.640 1.00 35.38 221 TRP A N 1
ATOM 1703 C CA . TRP A 1 221 ? -15.555 -44.282 26.749 1.00 35.38 221 TRP A CA 1
ATOM 1704 C C . TRP A 1 221 ? -14.721 -42.975 26.856 1.00 35.38 221 TRP A C 1
ATOM 1706 O O . TRP A 1 221 ? -13.500 -42.964 26.802 1.00 35.38 221 TRP A O 1
ATOM 1716 N N . ALA A 1 222 ? -15.469 -41.894 27.123 1.00 36.00 222 ALA A N 1
ATOM 1717 C CA . ALA A 1 222 ? -15.227 -40.727 27.985 1.00 36.00 222 ALA A CA 1
ATOM 1718 C C . ALA A 1 222 ? -13.809 -40.410 28.512 1.00 36.00 222 ALA A C 1
ATOM 1720 O O . ALA A 1 222 ? -13.224 -41.202 29.244 1.00 36.00 222 ALA A O 1
ATOM 1721 N N . SER A 1 223 ? -13.397 -39.140 28.360 1.00 40.53 223 SER A N 1
ATOM 1722 C CA . SER A 1 223 ? -13.154 -38.160 29.454 1.00 40.53 223 SER A CA 1
ATOM 1723 C C . SER A 1 223 ? -12.168 -37.073 29.005 1.00 40.53 223 SER A C 1
ATOM 1725 O O . SER A 1 223 ? -11.111 -37.400 28.481 1.00 40.53 223 SER A O 1
ATOM 1727 N N . GLY A 1 224 ? -12.461 -35.789 29.263 1.00 38.22 224 GLY A N 1
ATOM 1728 C CA . GLY A 1 224 ? -11.419 -34.751 29.196 1.00 38.22 224 GLY A CA 1
ATOM 1729 C C . GLY A 1 224 ? -11.829 -33.331 28.800 1.00 38.22 224 GLY A C 1
ATOM 1730 O O . GLY A 1 224 ? -11.135 -32.718 28.000 1.00 38.22 224 GLY A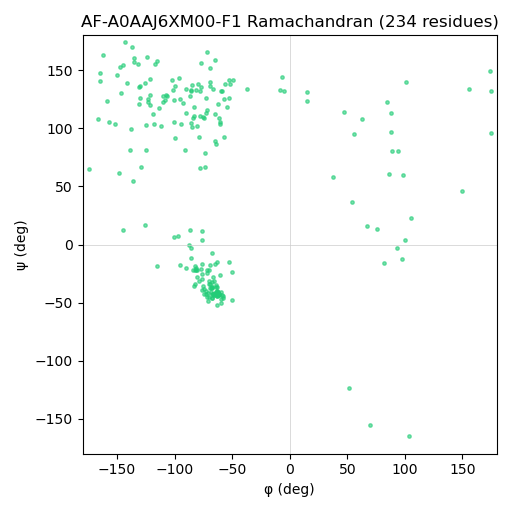 O 1
ATOM 1731 N N . VAL A 1 225 ? -12.907 -32.772 29.356 1.00 41.25 225 VAL A N 1
ATOM 1732 C CA . VAL A 1 225 ? -13.075 -31.307 29.418 1.00 41.25 225 VAL A CA 1
ATOM 1733 C C . VAL A 1 225 ? -12.978 -30.931 30.885 1.00 41.25 225 VAL A C 1
ATOM 1735 O O . VAL A 1 225 ? -13.924 -31.202 31.612 1.00 41.25 225 VAL A O 1
ATOM 1738 N N . LEU A 1 226 ? -11.824 -30.407 31.316 1.00 36.56 226 LEU A N 1
ATOM 1739 C CA . LEU A 1 226 ? 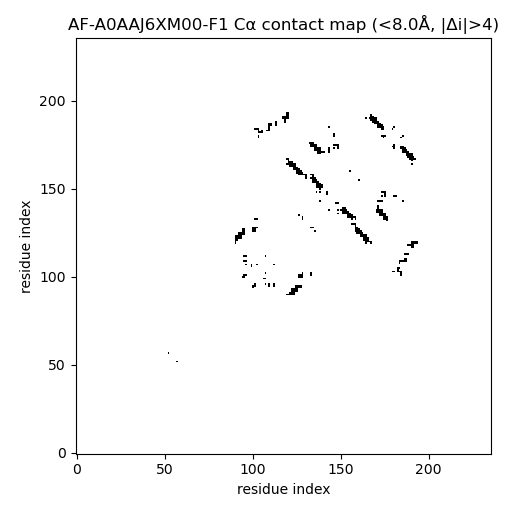-11.607 -29.602 32.532 1.00 36.56 226 LEU A CA 1
ATOM 1740 C C . LEU A 1 226 ? -10.100 -29.315 32.699 1.00 36.56 226 LEU A C 1
ATOM 1742 O O . LEU A 1 226 ? -9.374 -30.147 33.228 1.00 36.56 226 LEU A O 1
ATOM 1746 N N . LEU A 1 227 ? -9.644 -28.146 32.238 1.00 42.88 227 LEU A N 1
ATOM 1747 C CA . LEU A 1 227 ? -8.507 -27.340 32.734 1.00 42.88 227 LEU A CA 1
ATOM 1748 C C . LEU A 1 227 ? -8.357 -26.167 31.739 1.00 42.88 227 LEU A C 1
ATOM 1750 O O . LEU A 1 227 ? -8.360 -26.401 30.541 1.00 42.88 227 LEU A O 1
ATOM 1754 N N . ALA A 1 228 ? -8.220 -24.891 32.075 1.00 42.41 228 ALA A N 1
ATOM 1755 C CA . ALA A 1 228 ? -8.148 -24.185 33.337 1.00 42.41 228 ALA A CA 1
ATOM 1756 C C . ALA A 1 228 ? -8.535 -22.724 33.036 1.00 42.41 228 ALA A C 1
ATOM 1758 O O . ALA A 1 228 ? -7.904 -22.081 32.200 1.00 42.41 228 ALA A O 1
ATOM 1759 N N . ILE A 1 229 ? -9.548 -22.190 33.719 1.00 44.41 229 ILE A N 1
ATOM 1760 C CA . ILE A 1 229 ? -9.756 -20.743 33.844 1.00 44.41 229 ILE A CA 1
ATOM 1761 C C . ILE A 1 229 ? -9.192 -20.378 35.212 1.00 44.41 229 ILE A C 1
ATOM 1763 O O . ILE A 1 229 ? -9.877 -20.475 36.224 1.00 44.41 229 ILE A O 1
ATOM 1767 N N . CYS A 1 230 ? -7.919 -20.008 35.239 1.00 42.19 230 CYS A N 1
ATOM 1768 C CA . CYS A 1 230 ? -7.274 -19.419 36.401 1.00 42.19 230 CYS A CA 1
ATOM 1769 C C . CYS A 1 230 ? -6.405 -18.285 35.887 1.00 42.19 230 CYS A C 1
ATOM 1771 O O . CYS A 1 230 ? -5.325 -18.567 35.392 1.00 42.19 230 CYS A O 1
ATOM 1773 N N . LEU A 1 231 ? -6.884 -17.043 35.977 1.00 42.69 231 LEU A N 1
ATOM 1774 C CA . LEU A 1 231 ? -6.062 -15.833 36.130 1.00 42.69 231 LEU A CA 1
ATOM 1775 C C . LEU A 1 231 ? -6.987 -14.623 36.342 1.00 42.69 231 LEU A C 1
ATOM 1777 O O . LEU A 1 231 ? -7.056 -13.698 35.541 1.00 42.69 231 LEU A O 1
ATOM 1781 N N . SER A 1 232 ? -7.711 -14.623 37.461 1.00 52.00 232 SER A N 1
ATOM 1782 C CA . SER A 1 232 ? -8.266 -13.388 38.020 1.00 52.00 232 SER A CA 1
ATOM 1783 C C . SER A 1 232 ? -8.117 -13.372 39.541 1.00 52.00 232 SER A C 1
ATOM 1785 O O . SER A 1 232 ? -9.063 -13.634 40.279 1.00 52.00 232 SER A O 1
ATOM 1787 N N . GLY A 1 233 ? -6.916 -12.998 39.985 1.00 43.09 233 GLY A N 1
ATOM 1788 C CA . GLY A 1 233 ? -6.756 -12.174 41.180 1.00 43.09 233 GLY A CA 1
ATOM 1789 C C . GLY A 1 233 ? -6.352 -12.872 42.480 1.00 43.09 233 GLY A C 1
ATOM 1790 O O . GLY A 1 233 ? -6.907 -13.895 42.857 1.00 43.09 233 GLY A O 1
ATOM 1791 N N . PHE A 1 234 ? -5.468 -12.162 43.190 1.00 50.28 234 PHE A N 1
ATOM 1792 C CA . PHE A 1 234 ? -5.046 -12.300 44.590 1.00 50.28 234 PHE A CA 1
ATOM 1793 C C . PHE A 1 234 ? -3.790 -13.142 44.852 1.00 50.28 234 PHE A C 1
ATOM 1795 O O . PHE A 1 234 ? -3.848 -14.276 45.314 1.00 50.28 234 PHE A O 1
ATOM 1802 N N . CYS A 1 235 ? -2.637 -12.499 44.638 1.00 46.00 235 CYS A N 1
ATOM 1803 C CA . CYS A 1 235 ? -1.428 -12.758 45.420 1.00 46.00 235 CYS A CA 1
ATOM 1804 C C . CYS A 1 235 ? -1.532 -12.016 46.764 1.00 46.00 235 CYS A C 1
ATOM 1806 O O . CYS A 1 235 ? -1.990 -10.869 46.796 1.00 46.00 235 CYS A O 1
ATOM 1808 N N . TYR A 1 236 ? -1.126 -12.693 47.837 1.00 52.91 236 TYR A N 1
ATOM 1809 C CA . TYR A 1 236 ? -0.918 -12.148 49.181 1.00 52.91 236 TYR A CA 1
ATOM 1810 C C . TYR A 1 236 ? 0.530 -11.678 49.341 1.00 52.91 236 TYR A C 1
ATOM 1812 O O . TYR A 1 236 ? 1.403 -12.291 48.683 1.00 52.91 236 TYR A O 1
#

Mean predicted aligned error: 19.63 Å

Nearest PDB structures (foldseek):
  1ws8-assembly1_C  TM=9.873E-01  e=1.549E-17  Cucurbita pepo
  2cbp-assembly1_A  TM=9.464E-01  e=1.861E-12  Cucumis sativus
  1x9u-assembly2_B  TM=9.351E-01  e=9.806E-12  Armoracia rusticana
  1jer-assembly1_A-2  TM=8.958E-01  e=2.111E-11  Cucumis sativus
  1f56-assembly1_A  TM=9.136E-01  e=3.088E-09  Spinacia oleracea